Protein AF-A0A2P8KAP3-F1 (afdb_monomer)

Mean predicted aligned error: 5.7 Å

Secondary structure (DSSP, 8-state):
-EEEESSTTHHHHHHHHHHHHEEEEEEE-TTSPEEEEE-----EEEEEEPTT--TT--EEEEE-TTT--EEEETTEEP-PPPTTGGG-EE-HHHHHHHHHHGGG---HHHHHHHHHHHHIIIIIHHHBHHHHHHHHHHHHHHHSS--SS----EEHHHHHHHHHTHHHHHHHHHHTS-HHHHHHHTSBGGGS-HHHHTT-EE--GGGT-GGGHHHHHHB-EEPPPP-

Radius of gyration: 18.11 Å; Cα contacts (8 Å, |Δi|>4): 406; chains: 1; bounding box: 47×39×53 Å

Structure (mmCIF, N/CA/C/O backbone):
data_AF-A0A2P8KAP3-F1
#
_entry.id   AF-A0A2P8KAP3-F1
#
loop_
_atom_site.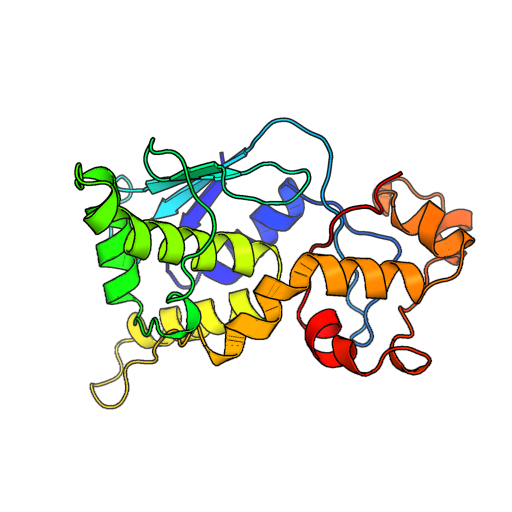group_PDB
_atom_site.id
_atom_site.type_symbol
_atom_site.label_atom_id
_atom_site.label_alt_id
_atom_site.label_comp_id
_atom_site.label_asym_id
_atom_site.label_entity_id
_atom_site.label_seq_id
_atom_site.pdbx_PDB_ins_code
_atom_site.Cartn_x
_atom_site.Cartn_y
_atom_site.Cartn_z
_atom_site.occupancy
_atom_site.B_iso_or_equiv
_atom_site.auth_seq_id
_atom_site.auth_comp_id
_atom_site.auth_asym_id
_atom_site.auth_atom_id
_atom_site.pdbx_PDB_model_num
ATOM 1 N N . MET A 1 1 ? 8.614 13.616 2.472 1.00 90.81 1 MET A N 1
ATOM 2 C CA . MET A 1 1 ? 9.140 12.789 1.369 1.00 90.81 1 MET A CA 1
ATOM 3 C C . MET A 1 1 ? 9.712 11.530 1.983 1.00 90.81 1 MET A C 1
ATOM 5 O O . MET A 1 1 ? 10.459 11.650 2.947 1.00 90.81 1 MET A O 1
ATOM 9 N N . HIS A 1 2 ? 9.318 10.363 1.484 1.00 96.62 2 HIS A N 1
ATOM 10 C CA . HIS A 1 2 ? 9.779 9.062 1.967 1.00 96.62 2 HIS A CA 1
ATOM 11 C C . HIS A 1 2 ? 10.732 8.445 0.956 1.00 96.62 2 HIS A C 1
ATOM 13 O O . HIS A 1 2 ? 10.533 8.620 -0.242 1.00 96.62 2 HIS A O 1
ATOM 19 N N . LYS A 1 3 ? 11.734 7.713 1.436 1.00 95.31 3 LYS A N 1
ATOM 20 C CA . LYS A 1 3 ? 12.626 6.923 0.587 1.00 95.31 3 LYS A CA 1
ATOM 21 C C . LYS A 1 3 ? 12.208 5.463 0.669 1.00 95.31 3 LYS A C 1
ATOM 23 O O . LYS A 1 3 ? 11.861 5.001 1.753 1.00 95.31 3 LYS A O 1
ATOM 28 N N . LEU A 1 4 ? 12.223 4.785 -0.469 1.00 96.50 4 LEU A N 1
ATOM 29 C CA . LEU A 1 4 ? 11.940 3.363 -0.575 1.00 96.50 4 LEU A CA 1
ATOM 30 C C . LEU A 1 4 ? 12.968 2.730 -1.505 1.00 96.50 4 LEU A C 1
ATOM 32 O O . LEU A 1 4 ? 13.095 3.145 -2.652 1.00 96.50 4 LEU A O 1
ATOM 36 N N . HIS A 1 5 ? 13.696 1.735 -1.035 1.00 94.31 5 HIS A N 1
ATOM 37 C CA . HIS A 1 5 ? 14.737 1.056 -1.782 1.00 94.31 5 HIS A CA 1
ATOM 38 C C . HIS A 1 5 ? 14.271 -0.343 -2.149 1.00 94.31 5 HIS A C 1
ATOM 40 O O . HIS A 1 5 ? 13.718 -1.077 -1.329 1.00 94.31 5 HIS A O 1
ATOM 46 N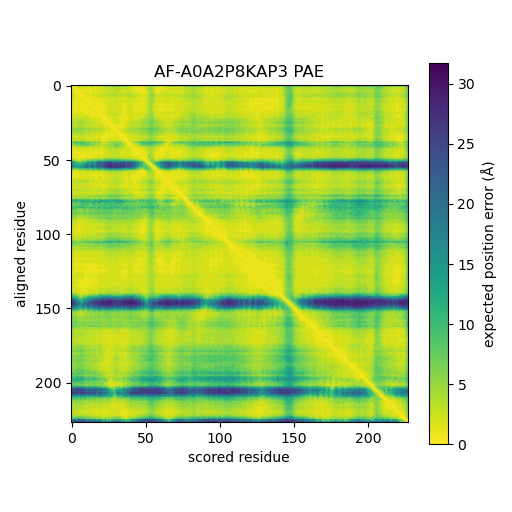 N . LEU A 1 6 ? 14.519 -0.731 -3.397 1.00 93.19 6 LEU A N 1
ATOM 47 C CA . LEU A 1 6 ? 14.265 -2.083 -3.878 1.00 93.19 6 LEU A CA 1
ATOM 48 C C . LEU A 1 6 ? 15.349 -3.054 -3.362 1.00 93.19 6 LEU A C 1
ATOM 50 O O . LEU A 1 6 ? 16.043 -3.695 -4.143 1.00 93.19 6 LEU A O 1
ATOM 54 N N . ASP A 1 7 ? 15.538 -3.140 -2.048 1.00 92.06 7 ASP A N 1
ATOM 55 C CA . ASP A 1 7 ? 16.545 -3.981 -1.394 1.00 92.06 7 ASP A CA 1
ATOM 56 C C . ASP A 1 7 ? 16.014 -4.625 -0.095 1.00 92.06 7 ASP A C 1
ATOM 58 O O . ASP A 1 7 ? 14.808 -4.699 0.140 1.00 92.06 7 ASP A O 1
ATOM 62 N N . GLU A 1 8 ? 16.911 -5.153 0.740 1.00 91.06 8 GLU A N 1
ATOM 63 C CA . GLU A 1 8 ? 16.569 -5.855 1.983 1.00 91.06 8 GLU A CA 1
ATOM 64 C C . GLU A 1 8 ? 15.813 -5.012 3.024 1.00 91.06 8 GLU A C 1
ATOM 66 O O . GLU A 1 8 ? 15.270 -5.588 3.972 1.00 91.06 8 GLU A O 1
ATOM 71 N N . ARG A 1 9 ? 15.752 -3.685 2.843 1.00 94.00 9 ARG A N 1
ATOM 72 C CA . ARG A 1 9 ? 15.023 -2.735 3.697 1.00 94.00 9 ARG A CA 1
ATOM 73 C C . ARG A 1 9 ? 13.554 -2.576 3.310 1.00 94.00 9 ARG A C 1
ATOM 75 O O . ARG A 1 9 ? 12.817 -1.899 4.023 1.00 94.00 9 ARG A O 1
ATOM 82 N N . TRP A 1 10 ? 13.106 -3.210 2.222 1.00 96.19 10 TRP A N 1
ATOM 83 C CA . TRP A 1 10 ? 11.764 -3.035 1.658 1.00 96.19 10 TRP A CA 1
ATOM 84 C C . TRP A 1 10 ? 10.639 -3.113 2.698 1.00 96.19 10 TRP A C 1
ATOM 86 O O . TRP A 1 10 ? 9.805 -2.212 2.774 1.00 96.19 10 TRP A O 1
ATOM 96 N N . LEU A 1 11 ? 10.604 -4.167 3.522 1.00 97.44 11 LEU A N 1
ATOM 97 C CA . LEU A 1 11 ? 9.539 -4.341 4.519 1.00 97.44 11 LEU A CA 1
ATOM 98 C C . LEU A 1 11 ? 9.557 -3.261 5.600 1.00 97.44 11 LEU A C 1
ATOM 100 O O . LEU A 1 11 ? 8.495 -2.770 5.984 1.00 97.44 11 LEU A O 1
ATOM 104 N N . GLU A 1 12 ? 10.745 -2.893 6.077 1.00 97.62 12 GLU A N 1
ATOM 105 C CA . GLU A 1 12 ? 10.921 -1.868 7.104 1.00 97.62 12 GLU A CA 1
ATOM 106 C C . GLU A 1 12 ? 10.494 -0.495 6.578 1.00 97.62 12 GLU A C 1
ATOM 108 O O . GLU A 1 12 ? 9.718 0.208 7.224 1.00 97.62 12 GLU A O 1
ATOM 113 N N . GLU A 1 13 ? 10.916 -0.137 5.365 1.00 97.94 13 GLU A N 1
ATOM 114 C CA . GLU A 1 13 ? 10.569 1.142 4.747 1.00 97.94 13 GLU A CA 1
ATOM 115 C C . GLU A 1 13 ? 9.080 1.212 4.378 1.00 97.94 13 GLU A C 1
ATOM 117 O O . GLU A 1 13 ? 8.441 2.237 4.616 1.00 97.94 13 GLU A O 1
ATOM 122 N N . ILE A 1 14 ? 8.472 0.121 3.893 1.00 98.44 14 ILE A N 1
ATOM 123 C CA . ILE A 1 14 ? 7.015 0.041 3.690 1.00 98.44 14 ILE A CA 1
ATOM 124 C C . ILE A 1 14 ? 6.263 0.218 5.013 1.00 98.44 14 ILE A C 1
ATOM 126 O O . ILE A 1 14 ? 5.270 0.952 5.055 1.00 98.44 14 ILE A O 1
ATOM 130 N N . ALA A 1 15 ? 6.715 -0.425 6.094 1.00 97.62 15 ALA A N 1
ATOM 131 C CA . ALA A 1 15 ? 6.118 -0.261 7.417 1.00 97.62 15 ALA A CA 1
ATOM 132 C C . ALA A 1 15 ? 6.236 1.191 7.907 1.00 97.62 15 ALA A C 1
ATOM 134 O O . ALA A 1 15 ? 5.225 1.785 8.277 1.00 97.62 15 ALA A O 1
ATOM 135 N N . ALA A 1 16 ? 7.416 1.804 7.796 1.00 98.00 16 ALA A N 1
ATOM 136 C CA . ALA A 1 16 ? 7.646 3.194 8.182 1.00 98.00 16 ALA A CA 1
ATOM 137 C C . ALA A 1 16 ? 6.796 4.183 7.365 1.00 98.00 16 ALA A C 1
ATOM 139 O O . ALA A 1 16 ? 6.222 5.127 7.917 1.00 98.00 16 ALA A O 1
ATOM 140 N N . ILE A 1 17 ? 6.657 3.961 6.051 1.00 97.88 17 ILE A N 1
ATOM 141 C CA . ILE A 1 17 ? 5.775 4.773 5.204 1.00 97.88 17 ILE A CA 1
ATOM 142 C C . ILE A 1 17 ? 4.335 4.631 5.688 1.00 97.88 17 ILE A C 1
ATOM 144 O O . ILE A 1 17 ? 3.701 5.649 5.966 1.00 97.88 17 ILE A O 1
ATOM 148 N N . ARG A 1 18 ? 3.829 3.401 5.857 1.00 96.88 18 ARG A N 1
ATOM 149 C CA . ARG A 1 18 ? 2.476 3.157 6.384 1.00 96.88 18 ARG A CA 1
ATOM 150 C C . ARG A 1 18 ? 2.264 3.868 7.713 1.00 96.88 18 ARG A C 1
ATOM 152 O O . ARG A 1 18 ? 1.256 4.556 7.857 1.00 96.88 18 ARG A O 1
ATOM 159 N N . ASP A 1 19 ? 3.202 3.755 8.644 1.00 95.44 19 ASP A N 1
ATOM 160 C CA . ASP A 1 19 ? 3.114 4.380 9.963 1.00 95.44 19 ASP A CA 1
ATOM 161 C C . ASP A 1 19 ? 3.020 5.904 9.884 1.00 95.44 19 ASP A C 1
ATOM 163 O O . ASP A 1 19 ? 2.292 6.524 10.653 1.00 95.44 19 ASP A O 1
ATOM 167 N N . SER A 1 20 ? 3.690 6.506 8.905 1.00 95.06 20 SER A N 1
ATOM 168 C CA . SER A 1 20 ? 3.687 7.955 8.713 1.00 95.06 20 SER A CA 1
ATOM 169 C C . SER A 1 20 ? 2.475 8.513 7.952 1.00 95.06 20 SER A C 1
ATOM 171 O O . SER A 1 20 ? 2.175 9.705 8.093 1.00 95.06 20 SER A O 1
ATOM 173 N N . VAL A 1 21 ? 1.791 7.698 7.134 1.00 94.94 21 VAL A N 1
ATOM 174 C CA . VAL A 1 21 ? 0.709 8.143 6.222 1.00 94.94 21 VAL A CA 1
ATOM 175 C C . VAL A 1 21 ? -0.660 7.538 6.524 1.00 94.94 21 VAL A C 1
ATOM 177 O O . VAL A 1 21 ? -1.657 7.982 5.963 1.00 94.94 21 VAL A O 1
ATOM 180 N N . THR A 1 22 ? -0.729 6.566 7.428 1.00 95.94 22 THR A N 1
ATOM 181 C CA . THR A 1 22 ? -1.967 5.928 7.898 1.00 95.94 22 THR A CA 1
ATOM 182 C C . THR A 1 22 ? -1.936 5.812 9.416 1.00 95.94 22 THR A C 1
ATOM 184 O O . THR A 1 22 ? -0.873 5.898 10.023 1.00 95.94 22 THR A O 1
ATOM 187 N N . GLU A 1 23 ? -3.079 5.572 10.042 1.00 94.56 23 GLU A N 1
ATOM 188 C CA . GLU A 1 23 ? -3.205 5.495 11.502 1.00 94.56 23 GLU A CA 1
ATOM 189 C C . GLU A 1 23 ? -3.628 4.090 11.922 1.00 94.56 23 GLU A C 1
ATOM 191 O O . GLU A 1 23 ? -4.403 3.441 11.224 1.00 94.56 23 GLU A O 1
ATOM 196 N N . GLU A 1 24 ? -3.135 3.597 13.054 1.00 94.88 24 GLU A N 1
ATOM 197 C CA . GLU A 1 24 ? -3.617 2.323 13.592 1.00 94.88 24 GLU A CA 1
ATOM 198 C C . GLU A 1 24 ? -5.065 2.469 14.080 1.00 94.88 24 GLU A C 1
ATOM 200 O O . GLU A 1 24 ? -5.414 3.478 14.694 1.00 94.88 24 GLU A O 1
ATOM 205 N N . SER A 1 25 ? -5.913 1.476 13.808 1.00 93.06 25 SER A N 1
ATOM 206 C CA . SER A 1 25 ? -7.331 1.497 14.175 1.00 93.06 25 SER A CA 1
ATOM 207 C C . SER A 1 25 ? -7.657 0.611 15.376 1.00 93.06 25 SER A C 1
ATOM 209 O O . SER A 1 25 ? -6.895 -0.267 15.796 1.00 93.06 25 SER A O 1
ATOM 211 N N . GLY A 1 26 ? -8.865 0.805 15.899 1.00 91.56 26 GLY A N 1
ATOM 212 C CA . GLY A 1 26 ? -9.468 -0.090 16.876 1.00 91.56 26 GLY A CA 1
ATOM 213 C C . GLY A 1 26 ? -9.813 -1.488 16.346 1.00 91.56 26 GLY A C 1
ATOM 214 O O . GLY A 1 26 ? -10.137 -2.353 17.151 1.00 91.56 26 GLY A O 1
ATOM 215 N N . LEU A 1 27 ? -9.742 -1.733 15.035 1.00 92.62 27 LEU A N 1
ATOM 216 C CA . LEU A 1 27 ? -10.164 -2.998 14.436 1.00 92.62 27 LEU A CA 1
ATOM 217 C C . LEU A 1 27 ? -9.026 -4.022 14.433 1.00 92.62 27 LEU A C 1
ATOM 219 O O . LEU A 1 27 ? -7.923 -3.734 13.959 1.00 92.62 27 LEU A O 1
ATOM 223 N N . ILE A 1 28 ? -9.307 -5.229 14.915 1.00 91.62 28 ILE A N 1
ATOM 224 C CA . ILE A 1 28 ? -8.325 -6.304 15.087 1.00 91.62 28 ILE A CA 1
ATOM 225 C C . ILE A 1 28 ? -8.584 -7.394 14.034 1.00 91.62 28 ILE A C 1
ATOM 227 O O . ILE A 1 28 ? -9.710 -7.846 13.851 1.00 91.62 28 ILE A O 1
ATOM 231 N N . ARG A 1 29 ? -7.549 -7.801 13.303 1.00 90.94 29 ARG A N 1
ATOM 232 C CA . ARG A 1 29 ? -7.555 -8.919 12.345 1.00 90.94 29 ARG A CA 1
ATOM 233 C C . ARG A 1 29 ? -7.559 -10.261 13.075 1.00 90.94 29 ARG A C 1
ATOM 235 O O . ARG A 1 29 ? -7.163 -10.326 14.237 1.00 90.94 29 ARG A O 1
ATOM 242 N N . ASP A 1 30 ? -7.910 -11.349 12.383 1.00 86.50 30 ASP A N 1
ATOM 243 C CA . ASP A 1 30 ? -7.907 -12.687 13.007 1.00 86.50 30 ASP A CA 1
ATOM 244 C C . ASP A 1 30 ? -6.505 -13.134 13.466 1.00 86.50 30 ASP A C 1
ATOM 246 O O . ASP A 1 30 ? -6.394 -13.976 14.351 1.00 86.50 30 ASP A O 1
ATOM 250 N N . ASP A 1 31 ? -5.432 -12.583 12.889 1.00 88.31 31 ASP A N 1
ATOM 251 C CA . ASP A 1 31 ? -4.048 -12.841 13.314 1.00 88.31 31 ASP A CA 1
ATOM 252 C C . ASP A 1 31 ? -3.593 -11.960 14.495 1.00 88.31 31 ASP A C 1
ATOM 254 O O . ASP A 1 31 ? -2.424 -11.980 14.876 1.00 88.31 31 ASP A O 1
ATOM 258 N N . GLY A 1 32 ? -4.504 -11.178 15.080 1.00 88.81 32 GLY A N 1
ATOM 259 C CA . GLY A 1 32 ? -4.243 -10.280 16.204 1.00 88.81 32 GLY A CA 1
ATOM 260 C C . GLY A 1 32 ? -3.625 -8.937 15.809 1.00 88.81 32 GLY A C 1
ATOM 261 O O . GLY A 1 32 ? -3.535 -8.037 16.648 1.00 88.81 32 GLY A O 1
ATOM 262 N N . ALA A 1 33 ? -3.232 -8.751 14.545 1.00 91.69 33 ALA A N 1
ATOM 263 C CA . ALA A 1 33 ? -2.730 -7.471 14.069 1.00 91.69 33 ALA A CA 1
ATOM 264 C C . ALA A 1 33 ? -3.871 -6.451 13.921 1.00 91.69 33 ALA A C 1
ATOM 266 O O . ALA A 1 33 ? -5.002 -6.794 13.596 1.00 91.69 33 ALA A O 1
ATOM 267 N N . ARG A 1 34 ? -3.594 -5.161 14.109 1.00 93.06 34 ARG A N 1
ATOM 268 C CA . ARG A 1 34 ? -4.596 -4.106 13.886 1.00 93.06 34 ARG A CA 1
ATOM 269 C C . ARG A 1 34 ? -4.627 -3.654 12.431 1.00 93.06 34 ARG A C 1
ATOM 271 O O . ARG A 1 34 ? -3.579 -3.532 11.797 1.00 93.06 34 ARG A O 1
ATOM 278 N N . TYR A 1 35 ? -5.814 -3.365 11.903 1.00 95.31 35 TYR A N 1
ATOM 279 C CA . TYR A 1 35 ? -5.918 -2.663 10.622 1.00 95.31 35 TYR A CA 1
ATOM 280 C C . TYR A 1 35 ? -5.429 -1.222 10.775 1.00 95.31 35 TYR A C 1
ATOM 282 O O . TYR A 1 35 ? -5.583 -0.608 11.835 1.00 95.31 35 TYR A O 1
ATOM 290 N N . ARG A 1 36 ? -4.894 -0.662 9.692 1.00 96.00 36 ARG A N 1
ATOM 291 C CA . ARG A 1 36 ? -4.593 0.763 9.564 1.00 96.00 36 ARG A CA 1
ATOM 292 C C . ARG A 1 36 ? -5.661 1.453 8.724 1.00 96.00 36 ARG A C 1
ATOM 294 O O . ARG A 1 36 ? -6.181 0.868 7.775 1.00 96.00 36 ARG A O 1
ATOM 301 N N . ILE A 1 37 ? -5.963 2.701 9.042 1.00 94.50 37 ILE A N 1
ATOM 302 C CA . ILE A 1 37 ? -6.925 3.532 8.319 1.00 94.50 37 ILE A CA 1
ATOM 303 C C . ILE A 1 37 ? -6.209 4.651 7.567 1.00 94.50 37 ILE A C 1
ATOM 305 O O . ILE A 1 37 ? -5.295 5.297 8.084 1.00 94.50 37 ILE A O 1
ATOM 309 N N . CYS A 1 38 ? -6.623 4.859 6.319 1.00 94.62 38 CYS A N 1
ATOM 310 C CA . CYS A 1 38 ? -6.183 5.989 5.506 1.00 94.62 38 CYS A CA 1
ATOM 311 C C . CYS A 1 38 ? -6.674 7.309 6.125 1.00 94.62 38 CYS A C 1
ATOM 313 O O . CYS A 1 38 ? -7.725 7.340 6.771 1.00 94.62 38 CYS A O 1
ATOM 315 N N . ARG A 1 39 ? -5.925 8.401 5.934 1.00 86.50 39 ARG A N 1
ATOM 316 C CA . ARG A 1 39 ? -6.209 9.700 6.567 1.00 86.50 39 ARG A CA 1
ATOM 317 C C . ARG A 1 39 ? -6.478 10.781 5.533 1.00 86.50 39 ARG A C 1
ATOM 319 O O . ARG A 1 39 ? -5.901 10.774 4.453 1.00 86.50 39 ARG A O 1
ATOM 326 N N . LEU A 1 40 ? -7.265 11.780 5.913 1.00 85.56 40 LEU A N 1
ATOM 327 C CA . LEU A 1 40 ? -7.296 13.036 5.170 1.00 85.56 40 LEU A CA 1
ATOM 328 C C . LEU A 1 40 ? -5.980 13.788 5.390 1.00 85.56 40 LEU A C 1
ATOM 330 O O . LEU A 1 40 ? -5.449 13.823 6.502 1.00 85.56 40 LEU A O 1
ATOM 334 N N . GLY A 1 41 ? -5.451 14.395 4.335 1.00 87.50 41 GLY A N 1
ATOM 335 C CA . GLY A 1 41 ? -4.217 15.163 4.417 1.00 87.50 41 GLY A CA 1
ATOM 336 C C . GLY A 1 41 ? -3.670 15.544 3.046 1.00 87.50 41 GLY A C 1
ATOM 337 O O . GLY A 1 41 ? -4.245 15.165 2.026 1.00 87.50 41 GLY A O 1
ATOM 338 N N . PRO A 1 42 ? -2.561 16.299 3.010 1.00 93.12 42 PRO A N 1
ATOM 339 C CA . PRO A 1 42 ? -1.888 16.605 1.760 1.00 93.12 42 PRO A CA 1
ATOM 340 C C . PRO A 1 42 ? -1.292 15.337 1.140 1.00 93.12 42 PRO A C 1
ATOM 342 O O . PRO A 1 42 ? -0.876 14.419 1.853 1.00 93.12 42 PRO A O 1
ATOM 345 N N . ALA A 1 43 ? -1.202 15.327 -0.190 1.00 95.62 43 ALA A N 1
ATOM 346 C CA . ALA A 1 43 ? -0.494 14.290 -0.928 1.00 95.62 43 ALA A CA 1
ATOM 347 C C . ALA A 1 43 ? 0.941 14.112 -0.403 1.00 95.62 43 ALA A C 1
ATOM 349 O O . ALA A 1 43 ? 1.591 15.074 0.019 1.00 95.62 43 ALA A O 1
ATOM 350 N N . PHE A 1 44 ? 1.444 12.882 -0.456 1.00 97.06 44 PHE A N 1
ATOM 351 C CA . PHE A 1 44 ? 2.802 12.549 -0.040 1.00 97.06 44 PHE A CA 1
ATOM 352 C C . PHE A 1 44 ? 3.587 11.910 -1.180 1.00 97.06 44 PHE A C 1
ATOM 354 O O . PHE A 1 44 ? 3.031 11.314 -2.101 1.00 97.06 44 PHE A O 1
ATOM 361 N N . THR A 1 45 ? 4.906 12.029 -1.091 1.00 97.75 45 THR A N 1
ATOM 362 C CA . THR A 1 45 ? 5.838 11.529 -2.099 1.00 97.75 45 THR A CA 1
ATOM 363 C C . THR A 1 45 ? 6.653 10.372 -1.541 1.00 97.75 45 THR A C 1
ATOM 365 O O . THR A 1 45 ? 7.237 10.504 -0.459 1.00 97.75 45 THR A O 1
ATOM 368 N N . VAL A 1 46 ? 6.734 9.286 -2.308 1.00 98.12 46 VAL A N 1
ATOM 369 C CA . VAL A 1 46 ? 7.692 8.190 -2.142 1.00 98.12 46 VAL A CA 1
ATOM 370 C C . VAL A 1 46 ? 8.689 8.256 -3.293 1.00 98.12 46 VAL A C 1
ATOM 372 O O . VAL A 1 46 ? 8.301 8.213 -4.455 1.00 98.12 46 VAL A O 1
ATOM 375 N N . GLU A 1 47 ? 9.967 8.356 -2.973 1.00 96.56 47 GLU A N 1
ATOM 376 C CA . GLU A 1 47 ? 11.058 8.245 -3.930 1.00 96.56 47 GLU A CA 1
ATOM 377 C C . GLU A 1 47 ? 11.560 6.798 -3.930 1.00 96.56 47 GLU A C 1
ATOM 379 O O . GLU A 1 47 ? 12.079 6.316 -2.919 1.00 96.56 47 GLU A O 1
ATOM 384 N N . LEU A 1 48 ? 11.333 6.092 -5.040 1.00 96.50 48 LEU A N 1
ATOM 385 C CA . LEU A 1 48 ? 11.672 4.682 -5.205 1.00 96.50 48 LEU A CA 1
ATOM 386 C C . LEU A 1 48 ? 13.043 4.535 -5.875 1.00 96.50 48 LEU A C 1
ATOM 388 O O . LEU A 1 48 ? 13.219 4.929 -7.028 1.00 96.50 48 LEU A O 1
ATOM 392 N N . PHE A 1 49 ? 13.986 3.919 -5.171 1.00 94.88 49 PHE A N 1
ATOM 393 C CA . PHE A 1 49 ? 15.349 3.665 -5.625 1.00 94.88 49 PHE A CA 1
ATOM 394 C C . PHE A 1 49 ? 15.514 2.217 -6.114 1.00 94.88 49 PHE A C 1
ATOM 396 O O . PHE A 1 49 ? 14.986 1.294 -5.485 1.00 94.88 49 PHE A O 1
ATOM 403 N N . PRO A 1 50 ? 16.256 1.992 -7.212 1.00 92.31 50 PRO A N 1
ATOM 404 C CA . PRO A 1 50 ? 16.526 0.651 -7.726 1.00 92.31 50 PRO A CA 1
ATOM 405 C C . PRO A 1 50 ? 17.519 -0.114 -6.829 1.00 92.31 50 PRO A C 1
ATOM 407 O O . PRO A 1 50 ? 18.295 0.490 -6.088 1.00 92.31 50 PRO A O 1
ATOM 410 N N . SER A 1 51 ? 17.558 -1.443 -6.950 1.00 85.94 51 SER A N 1
ATOM 411 C CA . SER A 1 51 ? 18.322 -2.358 -6.083 1.00 85.94 51 SER A CA 1
ATOM 412 C C . SER A 1 51 ? 19.832 -2.102 -6.052 1.00 85.94 51 SER A C 1
ATOM 414 O O . SER A 1 51 ? 20.503 -2.440 -5.081 1.00 85.94 51 SER A O 1
ATOM 416 N N . PHE A 1 52 ? 20.390 -1.534 -7.126 1.00 71.19 52 PHE A N 1
ATOM 417 C CA . PHE A 1 52 ? 21.839 -1.413 -7.329 1.00 71.19 52 PHE A CA 1
ATOM 418 C C . PHE A 1 52 ? 22.302 0.005 -7.716 1.00 71.19 52 PHE A C 1
ATOM 420 O O . PHE A 1 52 ? 23.278 0.145 -8.459 1.00 71.19 52 PHE A O 1
ATOM 427 N N . SER A 1 53 ? 21.613 1.083 -7.313 1.00 62.75 53 SER A N 1
ATOM 428 C CA . SER A 1 53 ? 22.088 2.441 -7.648 1.00 62.75 53 SER A CA 1
ATOM 429 C C . SER A 1 53 ? 23.070 3.032 -6.639 1.00 62.75 53 SER A C 1
ATOM 431 O O . SER A 1 53 ? 22.998 2.816 -5.432 1.00 62.75 53 SER A O 1
ATOM 433 N N . ARG A 1 54 ? 23.953 3.889 -7.167 1.00 57.62 54 ARG A N 1
ATOM 434 C CA . ARG A 1 54 ? 24.490 5.027 -6.411 1.00 57.62 54 ARG A CA 1
ATOM 435 C C . ARG A 1 54 ? 23.311 5.945 -6.057 1.00 57.62 54 ARG A C 1
ATOM 437 O O . ARG A 1 54 ? 22.353 6.007 -6.819 1.00 57.62 54 ARG A O 1
ATOM 444 N N . ALA A 1 55 ? 23.356 6.582 -4.898 1.00 56.78 55 ALA A N 1
ATOM 445 C CA . ALA A 1 55 ? 22.212 7.076 -4.122 1.00 56.78 55 ALA A CA 1
ATOM 446 C C . ALA A 1 55 ? 21.266 8.136 -4.759 1.00 56.78 55 ALA A C 1
ATOM 448 O O . ALA A 1 55 ? 20.414 8.651 -4.042 1.00 56.78 55 ALA A O 1
ATOM 449 N N . ASP A 1 56 ? 21.341 8.425 -6.067 1.00 64.50 56 ASP A N 1
ATOM 450 C CA . ASP A 1 56 ? 20.775 9.647 -6.666 1.00 64.50 56 ASP A CA 1
ATOM 451 C C . ASP A 1 56 ? 19.876 9.435 -7.913 1.00 64.50 56 ASP A C 1
ATOM 453 O O . ASP A 1 56 ? 19.538 10.399 -8.592 1.00 64.50 56 ASP A O 1
ATOM 457 N N . GLU A 1 57 ? 19.467 8.203 -8.251 1.00 79.44 57 GLU A N 1
ATOM 458 C CA . GLU A 1 57 ? 18.563 7.929 -9.397 1.00 79.44 57 GLU A CA 1
ATOM 459 C C . GLU A 1 57 ? 17.236 7.279 -8.960 1.00 79.44 57 GLU A C 1
ATOM 461 O O . GLU A 1 57 ? 16.886 6.182 -9.404 1.00 79.44 57 GLU A O 1
ATOM 466 N N . GLY A 1 58 ? 16.508 7.935 -8.056 1.00 90.00 58 GLY A N 1
ATOM 467 C CA . GLY A 1 58 ? 15.158 7.528 -7.664 1.00 90.00 58 GLY A CA 1
ATOM 468 C C . GLY A 1 58 ? 14.084 7.980 -8.661 1.00 90.00 58 GLY A C 1
ATOM 469 O O . GLY A 1 58 ? 14.264 8.945 -9.406 1.00 90.00 58 GLY A O 1
ATOM 470 N N . ILE A 1 59 ? 12.937 7.297 -8.664 1.00 94.50 59 ILE A N 1
ATOM 471 C CA . ILE A 1 59 ? 11.721 7.762 -9.341 1.00 94.50 59 ILE A CA 1
ATOM 472 C C . ILE A 1 59 ? 10.687 8.233 -8.320 1.00 94.50 59 ILE A C 1
ATOM 474 O O . ILE A 1 59 ? 10.407 7.553 -7.335 1.00 94.50 59 ILE A O 1
ATOM 478 N N . GLU A 1 60 ? 10.091 9.398 -8.571 1.00 96.19 60 GLU A N 1
ATOM 479 C CA . GLU A 1 60 ? 9.037 9.952 -7.722 1.00 96.19 60 GLU A CA 1
ATOM 480 C C . GLU A 1 60 ? 7.701 9.226 -7.942 1.00 96.19 60 GLU A C 1
ATOM 482 O O . GLU A 1 60 ? 7.244 9.116 -9.078 1.00 96.19 60 GLU A O 1
ATOM 487 N N . LEU A 1 61 ? 7.031 8.806 -6.869 1.00 98.06 61 LEU A N 1
ATOM 488 C CA . LEU A 1 61 ? 5.629 8.397 -6.860 1.00 98.06 61 LEU A CA 1
ATOM 489 C C . LEU A 1 61 ? 4.844 9.277 -5.879 1.00 98.06 61 LEU A C 1
ATOM 491 O O . LEU A 1 61 ? 5.204 9.390 -4.708 1.00 98.06 61 LEU A O 1
ATOM 495 N N . VAL A 1 62 ? 3.751 9.881 -6.345 1.00 97.50 62 VAL A N 1
ATOM 496 C CA . VAL A 1 62 ? 2.927 10.805 -5.548 1.00 97.50 62 VAL A CA 1
ATOM 497 C C . VAL A 1 62 ? 1.581 10.175 -5.243 1.00 97.50 62 VAL A C 1
ATOM 499 O O . VAL A 1 62 ? 0.867 9.771 -6.163 1.00 97.50 62 VAL A O 1
ATOM 502 N N . PHE A 1 63 ? 1.234 10.131 -3.962 1.00 97.19 63 PHE A N 1
ATOM 503 C CA . PHE A 1 63 ? 0.076 9.430 -3.427 1.00 97.19 63 PHE A CA 1
ATOM 504 C C . PHE A 1 63 ? -0.864 10.362 -2.677 1.00 97.19 63 PHE A C 1
ATOM 506 O O . PHE A 1 63 ? -0.422 11.307 -2.022 1.00 97.19 63 PHE A O 1
ATOM 513 N N . ASP A 1 64 ? -2.152 10.043 -2.708 1.00 95.06 64 ASP A N 1
ATOM 514 C CA . ASP A 1 64 ? -3.131 10.644 -1.811 1.00 95.06 64 ASP A CA 1
ATOM 515 C C . ASP A 1 64 ? -3.245 9.817 -0.516 1.00 95.06 64 ASP A C 1
ATOM 517 O O . ASP A 1 64 ? -3.475 8.608 -0.578 1.00 95.06 64 ASP A O 1
ATOM 521 N N . PRO A 1 65 ? -3.065 10.409 0.678 1.00 93.81 65 PRO A N 1
ATOM 522 C CA . PRO A 1 65 ? -3.189 9.675 1.935 1.00 93.81 65 PRO A CA 1
ATOM 523 C C . PRO A 1 65 ? -4.610 9.171 2.228 1.00 93.81 65 PRO A C 1
ATOM 525 O O . PRO A 1 65 ? -4.749 8.290 3.080 1.00 93.81 65 PRO A O 1
ATOM 528 N N . GLN A 1 66 ? -5.647 9.684 1.552 1.00 92.69 66 GLN A N 1
ATOM 529 C CA . GLN A 1 66 ? -7.040 9.292 1.795 1.00 92.69 66 GLN A CA 1
ATOM 530 C C . GLN A 1 66 ? -7.367 7.896 1.254 1.00 92.69 66 GLN A C 1
ATOM 532 O O . GLN A 1 66 ? -8.265 7.218 1.759 1.00 92.69 66 GLN A O 1
ATOM 537 N N . ASP A 1 67 ? -6.642 7.455 0.226 1.00 92.44 67 ASP A N 1
ATOM 538 C CA . ASP A 1 67 ? -6.880 6.178 -0.440 1.00 92.44 67 ASP A CA 1
ATOM 539 C C . ASP A 1 67 ? -5.624 5.493 -0.995 1.00 92.44 67 ASP A C 1
ATOM 541 O O . ASP A 1 67 ? -5.715 4.447 -1.649 1.00 92.44 67 ASP A O 1
ATOM 545 N N . LEU A 1 68 ? -4.443 6.043 -0.732 1.00 95.19 68 LEU A N 1
ATOM 546 C CA . LEU A 1 68 ? -3.161 5.531 -1.203 1.00 95.19 68 LEU A CA 1
ATOM 547 C C . LEU A 1 68 ? -3.119 5.338 -2.729 1.00 95.19 68 LEU A C 1
ATOM 549 O O . LEU A 1 68 ? -2.329 4.525 -3.214 1.00 95.19 68 LEU A O 1
ATOM 553 N N . TYR A 1 69 ? -3.976 6.011 -3.512 1.00 93.75 69 TYR A N 1
ATOM 554 C CA . TYR A 1 69 ? -3.841 5.981 -4.965 1.00 93.75 69 TYR A CA 1
ATOM 555 C C . TYR A 1 69 ? -2.639 6.815 -5.381 1.00 93.75 69 TYR A C 1
ATOM 557 O O . TYR A 1 69 ? -2.433 7.935 -4.920 1.00 93.75 69 TYR A O 1
ATOM 565 N N . CYS A 1 70 ? -1.840 6.250 -6.282 1.00 95.44 70 CYS A N 1
ATOM 566 C CA . CYS A 1 70 ? -0.755 6.970 -6.917 1.00 95.44 70 CYS A CA 1
ATOM 567 C C . CYS A 1 70 ? -1.306 7.785 -8.088 1.00 95.44 70 CYS A C 1
ATOM 569 O O . CYS A 1 70 ? -1.869 7.216 -9.026 1.00 95.44 70 CYS A O 1
ATOM 571 N N . HIS A 1 71 ? -1.114 9.101 -8.055 1.00 93.44 71 HIS A N 1
ATOM 572 C CA . HIS A 1 71 ? -1.585 10.028 -9.087 1.00 93.44 71 HIS A CA 1
ATOM 573 C C . HIS A 1 71 ? -0.481 10.479 -10.038 1.00 93.44 71 HIS A C 1
ATOM 575 O O . HIS A 1 71 ? -0.785 10.902 -11.155 1.00 93.44 71 HIS A O 1
ATOM 581 N N . ARG A 1 72 ? 0.792 10.387 -9.632 1.00 94.62 72 ARG A N 1
ATOM 582 C CA . ARG A 1 72 ? 1.934 10.699 -10.501 1.00 94.62 72 ARG A CA 1
ATOM 583 C C . ARG A 1 72 ? 3.090 9.740 -10.290 1.00 94.62 72 ARG A C 1
ATOM 585 O O . ARG A 1 72 ? 3.361 9.361 -9.157 1.00 94.62 72 ARG A O 1
ATOM 592 N N . VAL A 1 73 ? 3.786 9.420 -11.376 1.00 95.81 73 VAL A N 1
ATOM 593 C CA . VAL A 1 73 ? 5.012 8.615 -11.387 1.00 95.81 73 VAL A CA 1
ATOM 594 C C . VAL A 1 73 ? 6.027 9.281 -12.313 1.00 95.81 73 VAL A C 1
ATOM 596 O O . VAL A 1 73 ? 5.726 9.501 -13.486 1.00 95.81 73 VAL A O 1
ATOM 599 N N . GLY A 1 74 ? 7.206 9.631 -11.800 1.00 91.75 74 GLY A N 1
ATOM 600 C CA . GLY A 1 74 ? 8.274 10.280 -12.567 1.00 91.75 74 GLY A CA 1
ATOM 601 C C . GLY A 1 74 ? 7.828 11.575 -13.253 1.00 91.75 74 GLY A C 1
ATOM 602 O O . GLY A 1 74 ? 8.186 11.810 -14.399 1.00 91.75 74 GLY A O 1
ATOM 603 N N . GLY A 1 75 ? 6.972 12.373 -12.605 1.00 88.94 75 GLY A N 1
ATOM 604 C CA . GLY A 1 75 ? 6.408 13.601 -13.182 1.00 88.94 75 GLY A CA 1
ATOM 605 C C . GLY A 1 75 ? 5.227 13.399 -14.145 1.00 88.94 75 GLY A C 1
ATOM 606 O O . GLY A 1 75 ? 4.582 14.374 -14.528 1.00 88.94 75 GLY A O 1
ATOM 607 N N . HIS A 1 76 ? 4.873 12.160 -14.492 1.00 90.06 76 HIS A N 1
ATOM 608 C CA . HIS A 1 76 ? 3.746 11.856 -15.375 1.00 90.06 76 HIS A CA 1
ATOM 609 C C . HIS A 1 76 ? 2.492 11.478 -14.591 1.00 90.06 76 HIS A C 1
ATOM 611 O O . HIS A 1 76 ? 2.577 10.793 -13.574 1.00 90.06 76 HIS A O 1
ATOM 617 N N . ALA A 1 77 ? 1.316 11.868 -15.091 1.00 89.06 77 ALA A N 1
ATOM 618 C CA . ALA A 1 77 ? 0.046 11.422 -14.528 1.00 89.06 77 ALA A CA 1
ATOM 619 C C . ALA A 1 77 ? -0.061 9.888 -14.558 1.00 89.06 77 ALA A C 1
ATOM 621 O O . ALA A 1 77 ? 0.355 9.235 -15.518 1.00 89.06 77 ALA A O 1
ATOM 622 N N . SER A 1 78 ? -0.605 9.328 -13.487 1.00 85.19 78 SER A N 1
ATOM 623 C CA . SER A 1 78 ? -0.884 7.906 -13.318 1.00 85.19 78 SER A CA 1
ATOM 624 C C . SER A 1 78 ? -2.319 7.598 -13.751 1.00 85.19 78 SER A C 1
ATOM 626 O O . SER A 1 78 ? -3.225 8.412 -13.558 1.00 85.19 78 SER A O 1
ATOM 628 N N . GLY A 1 79 ? -2.518 6.436 -14.372 1.00 79.62 79 GLY A N 1
ATOM 629 C CA . GLY A 1 79 ? -3.819 5.968 -14.845 1.00 79.62 79 GLY A CA 1
ATOM 630 C C . GLY A 1 79 ? -4.414 4.869 -13.966 1.00 79.62 79 GLY A C 1
ATOM 631 O O . GLY A 1 79 ? -3.888 4.515 -12.914 1.00 79.62 79 GLY A O 1
ATOM 632 N N . ARG A 1 80 ? -5.532 4.300 -14.423 1.00 82.56 80 ARG A N 1
ATOM 633 C CA . ARG A 1 80 ? -6.046 3.038 -13.873 1.00 82.56 80 ARG A CA 1
ATOM 634 C C . ARG A 1 80 ? -5.165 1.885 -14.343 1.00 82.56 80 ARG A C 1
ATOM 636 O O . ARG A 1 80 ? -4.609 1.961 -15.434 1.00 82.56 80 ARG A O 1
ATOM 643 N N . TYR A 1 81 ? -5.102 0.807 -13.567 1.00 82.81 81 TYR A N 1
ATOM 644 C CA . TYR A 1 81 ? -4.376 -0.387 -13.986 1.00 82.81 81 TYR A CA 1
ATOM 645 C C . TYR A 1 81 ? -4.887 -0.927 -15.337 1.00 82.81 81 TYR A C 1
ATOM 647 O O . TYR A 1 81 ? -6.106 -0.986 -15.539 1.00 82.81 81 TYR A O 1
ATOM 655 N N . PRO A 1 82 ? -3.989 -1.338 -16.255 1.00 78.00 82 PRO A N 1
ATOM 656 C CA . PRO A 1 82 ? -4.379 -2.028 -17.471 1.00 78.00 82 PRO A CA 1
ATOM 657 C C . PRO A 1 82 ? -5.066 -3.342 -17.124 1.00 78.00 82 PRO A C 1
ATOM 659 O O . PRO A 1 82 ? -4.677 -4.031 -16.181 1.00 78.00 82 PRO A O 1
ATOM 662 N N . SER A 1 83 ? -6.018 -3.750 -17.960 1.00 77.19 83 SER A N 1
ATOM 663 C CA . SER A 1 83 ? -6.601 -5.092 -17.887 1.00 77.19 83 SER A CA 1
ATOM 664 C C . SER A 1 83 ? -5.586 -6.204 -18.144 1.00 77.19 83 SER A C 1
ATOM 666 O O . SER A 1 83 ? -5.901 -7.348 -17.867 1.00 77.19 83 SER A O 1
ATOM 668 N N . THR A 1 84 ? -4.407 -5.880 -18.684 1.00 81.06 84 THR A N 1
ATOM 669 C CA . THR A 1 84 ? -3.294 -6.809 -18.916 1.00 81.06 84 THR A CA 1
ATOM 670 C C . THR A 1 84 ? -2.328 -6.892 -17.743 1.00 81.06 84 THR A C 1
ATOM 672 O O . THR A 1 84 ? -1.382 -7.678 -17.808 1.00 81.06 84 THR A O 1
ATOM 675 N N . LEU A 1 85 ? -2.521 -6.083 -16.690 1.00 83.56 85 LEU A N 1
ATOM 676 C CA . LEU A 1 85 ? -1.620 -6.104 -15.543 1.00 83.56 85 LEU A CA 1
ATOM 677 C C . LEU A 1 85 ? -1.613 -7.476 -14.879 1.00 83.56 85 LEU A C 1
ATOM 679 O O . LEU A 1 85 ? -0.567 -7.854 -14.401 1.00 83.56 85 LEU A O 1
ATOM 683 N N . ASP A 1 86 ? -2.718 -8.224 -14.906 1.00 84.69 86 ASP A N 1
ATOM 684 C CA . ASP A 1 86 ? -2.852 -9.601 -14.403 1.00 84.69 86 ASP A CA 1
ATOM 685 C C . ASP A 1 86 ? -1.910 -10.619 -15.074 1.00 84.69 86 ASP A C 1
ATOM 687 O O . ASP A 1 86 ? -1.666 -11.697 -14.534 1.00 84.69 86 ASP A O 1
ATOM 691 N N . LYS A 1 87 ? -1.373 -10.291 -16.252 1.00 86.62 87 LYS A N 1
ATOM 692 C CA . LYS A 1 87 ? -0.472 -11.151 -17.036 1.00 86.62 87 LYS A CA 1
ATOM 693 C C . LYS A 1 87 ? 0.992 -10.754 -16.897 1.00 86.62 87 LYS A C 1
ATOM 695 O O . LYS A 1 87 ? 1.852 -11.339 -17.556 1.00 86.62 87 LYS A O 1
ATOM 700 N N . VAL A 1 88 ? 1.296 -9.739 -16.091 1.00 86.94 88 VAL A N 1
ATOM 701 C CA . VAL A 1 88 ? 2.659 -9.232 -15.962 1.00 86.94 88 VAL A CA 1
ATOM 702 C C . VAL A 1 88 ? 3.469 -10.149 -15.052 1.00 86.94 88 VAL A C 1
ATOM 704 O O . VAL A 1 88 ? 3.183 -10.283 -13.860 1.00 86.94 88 VAL A O 1
ATOM 707 N N . THR A 1 89 ? 4.531 -10.712 -15.624 1.00 89.19 89 THR A N 1
ATOM 708 C CA . THR A 1 89 ? 5.555 -11.474 -14.905 1.00 89.19 89 THR A CA 1
ATOM 709 C C . THR A 1 89 ? 6.891 -10.739 -14.993 1.00 89.19 89 THR A C 1
ATOM 711 O O . THR A 1 89 ? 7.412 -10.492 -16.090 1.00 89.19 89 THR A O 1
ATOM 714 N N . ARG A 1 90 ? 7.449 -10.330 -13.845 1.00 89.31 90 ARG A N 1
ATOM 715 C CA . ARG A 1 90 ? 8.688 -9.528 -13.777 1.00 89.31 90 ARG A CA 1
ATOM 716 C C . ARG A 1 90 ? 9.562 -9.961 -12.607 1.00 89.31 90 ARG A C 1
ATOM 718 O O . ARG A 1 90 ? 9.073 -10.124 -11.504 1.00 89.31 90 ARG A O 1
ATOM 725 N N . ASN A 1 91 ? 10.864 -10.122 -12.819 1.00 89.00 91 ASN A N 1
ATOM 726 C CA . ASN A 1 91 ? 11.819 -10.262 -11.712 1.00 89.00 91 ASN A CA 1
ATOM 727 C C . ASN A 1 91 ? 12.282 -8.875 -11.226 1.00 89.00 91 ASN A C 1
ATOM 729 O O . ASN A 1 91 ? 11.963 -7.861 -11.851 1.00 89.00 91 ASN A O 1
ATOM 733 N N . VAL A 1 92 ? 13.090 -8.834 -10.161 1.00 88.81 92 VAL A N 1
ATOM 734 C CA . VAL A 1 92 ? 13.611 -7.574 -9.596 1.00 88.81 92 VAL A CA 1
ATOM 735 C C . VAL A 1 92 ? 14.336 -6.697 -10.631 1.00 88.81 92 VAL A C 1
ATOM 737 O O . VAL A 1 92 ? 14.167 -5.484 -10.637 1.00 88.81 92 VAL A O 1
ATOM 740 N N . HIS A 1 93 ? 15.047 -7.298 -11.593 1.00 88.38 93 HIS A N 1
ATOM 741 C CA . HIS A 1 93 ? 15.781 -6.554 -12.624 1.00 88.38 93 HIS A CA 1
ATOM 742 C C . HIS A 1 93 ? 14.830 -5.860 -13.612 1.00 88.38 93 HIS A C 1
ATOM 744 O O . HIS A 1 93 ? 15.131 -4.783 -14.118 1.00 88.38 93 HIS A O 1
ATOM 750 N N . GLY A 1 94 ? 13.671 -6.466 -13.889 1.00 90.81 94 GLY A N 1
ATOM 751 C CA . GLY A 1 94 ? 12.618 -5.838 -14.686 1.00 90.81 94 GLY A CA 1
ATOM 752 C C . GLY A 1 94 ? 11.986 -4.637 -13.978 1.00 90.81 94 GLY A C 1
ATOM 753 O O . GLY A 1 94 ? 11.614 -3.668 -14.635 1.00 90.81 94 GLY A O 1
ATOM 754 N N . ILE A 1 95 ? 11.911 -4.677 -12.646 1.00 92.94 95 ILE A N 1
ATOM 755 C CA . ILE A 1 95 ? 11.435 -3.556 -11.826 1.00 92.94 95 ILE A CA 1
ATOM 756 C C . ILE A 1 95 ? 12.491 -2.440 -11.810 1.00 92.94 95 ILE A C 1
ATOM 758 O O . ILE A 1 95 ? 12.152 -1.292 -12.081 1.00 92.94 95 ILE A O 1
ATOM 762 N N . ASP A 1 96 ? 13.772 -2.773 -11.628 1.00 92.25 96 ASP A N 1
ATOM 763 C CA . ASP A 1 96 ? 14.892 -1.827 -11.769 1.00 92.25 96 ASP A CA 1
ATOM 764 C C . ASP A 1 96 ? 14.901 -1.128 -13.134 1.00 92.25 96 ASP A C 1
ATOM 766 O O . ASP A 1 96 ? 15.082 0.089 -13.228 1.00 92.25 96 ASP A O 1
ATOM 770 N N . ALA A 1 97 ? 14.688 -1.894 -14.208 1.00 91.81 97 ALA A N 1
ATOM 771 C CA . ALA A 1 97 ? 14.601 -1.351 -15.557 1.00 91.81 97 ALA A CA 1
ATOM 772 C C . ALA A 1 97 ? 13.418 -0.381 -15.702 1.00 91.81 97 ALA A C 1
ATOM 774 O O . ALA A 1 97 ? 13.565 0.657 -16.344 1.00 91.81 97 ALA A O 1
ATOM 775 N N . ALA A 1 98 ? 12.273 -0.672 -15.074 1.00 93.88 98 ALA A N 1
ATOM 776 C CA . ALA A 1 98 ? 11.127 0.233 -15.056 1.00 93.88 98 ALA A CA 1
ATOM 777 C C . ALA A 1 98 ? 11.424 1.525 -14.273 1.00 93.88 98 ALA A C 1
ATOM 779 O O . ALA A 1 98 ? 11.135 2.606 -14.784 1.00 93.88 98 ALA A O 1
ATOM 780 N N . ILE A 1 99 ? 12.064 1.434 -13.098 1.00 94.44 99 ILE A N 1
ATOM 781 C CA . ILE A 1 99 ? 12.468 2.599 -12.285 1.00 94.44 99 ILE A CA 1
ATOM 782 C C . ILE A 1 99 ? 13.333 3.561 -13.111 1.00 94.44 99 ILE A C 1
ATOM 784 O O . ILE A 1 99 ? 13.061 4.758 -13.164 1.00 94.44 99 ILE A O 1
ATOM 788 N N . ARG A 1 100 ? 14.342 3.033 -13.814 1.00 91.69 100 ARG A N 1
ATOM 789 C CA . ARG A 1 100 ? 15.272 3.843 -14.623 1.00 91.69 100 ARG A CA 1
ATOM 790 C C . ARG A 1 100 ? 14.692 4.282 -15.968 1.00 91.69 100 ARG A C 1
ATOM 792 O O . ARG A 1 100 ? 15.113 5.297 -16.522 1.00 91.69 100 ARG A O 1
ATOM 799 N N . GLY A 1 101 ? 13.785 3.484 -16.528 1.00 91.50 101 GLY A N 1
ATOM 800 C CA . GLY A 1 101 ? 13.252 3.656 -17.876 1.00 91.50 101 GLY A CA 1
ATOM 801 C C . GLY A 1 101 ? 12.100 4.651 -17.949 1.00 91.50 101 GLY A C 1
ATOM 802 O O . GLY A 1 101 ? 12.112 5.518 -18.819 1.00 91.50 101 GLY A O 1
ATOM 803 N N . VAL A 1 102 ? 11.138 4.569 -17.024 1.00 93.31 102 VAL A N 1
ATOM 804 C CA . VAL A 1 102 ? 9.910 5.387 -17.041 1.00 93.31 102 VAL A CA 1
ATOM 805 C C . VAL A 1 102 ? 10.179 6.894 -17.179 1.00 93.31 102 VAL A C 1
ATOM 807 O O . VAL A 1 102 ? 9.537 7.499 -18.037 1.00 93.31 102 VAL A O 1
ATOM 810 N N . PRO A 1 103 ? 11.131 7.513 -16.447 1.00 89.94 103 PRO A N 1
ATOM 811 C CA . PRO A 1 103 ? 11.399 8.953 -16.563 1.00 89.94 103 PRO A CA 1
ATOM 812 C C . PRO A 1 103 ? 11.933 9.385 -17.936 1.00 89.94 103 PRO A C 1
ATOM 814 O O . PRO A 1 103 ? 11.940 10.569 -18.257 1.00 89.94 103 PRO A O 1
ATOM 817 N N . ARG A 1 104 ? 12.429 8.435 -18.737 1.00 89.81 104 ARG A N 1
ATOM 818 C CA . ARG A 1 104 ? 13.030 8.670 -20.058 1.00 89.81 104 ARG A CA 1
ATOM 819 C C . ARG A 1 104 ? 12.059 8.355 -21.203 1.00 89.81 104 ARG A C 1
ATOM 821 O O . ARG A 1 104 ? 12.376 8.622 -22.360 1.00 89.81 104 ARG A O 1
ATOM 828 N N . MET A 1 105 ? 10.896 7.775 -20.900 1.00 91.69 105 MET A N 1
ATOM 829 C CA . MET A 1 105 ? 9.894 7.369 -21.886 1.00 91.69 105 MET A CA 1
ATOM 830 C C . MET A 1 105 ? 8.915 8.510 -22.161 1.00 91.69 105 MET A C 1
ATOM 832 O O . MET A 1 105 ? 8.085 8.845 -21.315 1.00 91.69 105 MET A O 1
ATOM 836 N N . ASN A 1 106 ? 8.956 9.067 -23.371 1.00 85.94 106 ASN A N 1
ATOM 837 C CA . ASN A 1 106 ? 8.035 10.130 -23.780 1.00 85.94 106 ASN A CA 1
ATOM 838 C C . ASN A 1 106 ? 6.686 9.580 -24.277 1.00 85.94 106 ASN A C 1
ATOM 840 O O . ASN A 1 106 ? 5.645 10.185 -24.003 1.00 85.94 106 ASN A O 1
ATOM 844 N N . ASP A 1 107 ? 6.674 8.414 -24.933 1.00 90.56 107 ASP A N 1
ATOM 845 C CA . ASP A 1 107 ? 5.440 7.783 -25.411 1.00 90.56 107 ASP A CA 1
ATOM 846 C C . ASP A 1 107 ? 4.605 7.247 -24.235 1.00 90.56 107 ASP A C 1
ATOM 848 O O . ASP A 1 107 ? 5.050 6.422 -23.434 1.00 90.56 107 ASP A O 1
ATOM 852 N N . VAL A 1 108 ? 3.360 7.725 -24.135 1.00 88.25 108 VAL A N 1
ATOM 853 C CA . VAL A 1 108 ? 2.390 7.301 -23.118 1.00 88.25 108 VAL A CA 1
ATOM 854 C C . VAL A 1 108 ? 2.127 5.796 -23.188 1.00 88.25 108 VAL A C 1
ATOM 856 O O . VAL A 1 108 ? 1.991 5.164 -22.144 1.00 88.25 108 VAL A O 1
ATOM 859 N N . ARG A 1 109 ? 2.053 5.214 -24.390 1.00 86.94 109 ARG A N 1
ATOM 860 C CA . ARG A 1 109 ? 1.728 3.797 -24.599 1.00 86.94 109 ARG A CA 1
ATOM 861 C C . ARG A 1 109 ? 2.848 2.890 -24.112 1.00 86.94 109 ARG A C 1
ATOM 863 O O . ARG A 1 109 ? 2.571 1.917 -23.419 1.00 86.94 109 ARG A O 1
ATOM 870 N N . GLU A 1 110 ? 4.092 3.233 -24.431 1.00 89.06 110 GLU A N 1
ATOM 871 C CA . GLU A 1 110 ? 5.270 2.475 -23.993 1.00 89.06 110 GLU A CA 1
ATOM 872 C C . GLU A 1 110 ? 5.487 2.593 -22.482 1.00 89.06 110 GLU A C 1
ATOM 874 O O . GLU A 1 110 ? 5.842 1.620 -21.819 1.00 89.06 110 GLU A O 1
ATOM 879 N N . ARG A 1 111 ? 5.218 3.778 -21.919 1.00 91.94 111 ARG A N 1
ATOM 880 C CA . ARG A 1 111 ? 5.398 4.056 -20.490 1.00 91.94 111 ARG A CA 1
ATOM 881 C C . ARG A 1 111 ? 4.339 3.407 -19.603 1.00 91.94 111 ARG A C 1
ATOM 883 O O . ARG A 1 111 ? 4.623 3.120 -18.442 1.00 91.94 111 ARG A O 1
ATOM 890 N N . PHE A 1 112 ? 3.127 3.197 -20.114 1.00 89.88 112 PHE A N 1
ATOM 891 C CA . PHE A 1 112 ? 1.968 2.851 -19.294 1.00 89.88 112 PHE A CA 1
ATOM 892 C C . PHE A 1 112 ? 2.146 1.560 -18.483 1.00 89.88 112 PHE A C 1
ATOM 894 O O . PHE A 1 112 ? 1.954 1.580 -17.271 1.00 89.88 112 PHE A O 1
ATOM 901 N N . GLU A 1 113 ? 2.544 0.445 -19.104 1.00 91.50 113 GLU A N 1
ATOM 902 C CA . GLU A 1 113 ? 2.728 -0.820 -18.373 1.00 91.50 113 GLU A CA 1
ATOM 903 C C . GLU A 1 113 ? 3.862 -0.737 -17.328 1.00 91.50 113 GLU A C 1
ATOM 905 O O . GLU A 1 113 ? 3.594 -1.051 -16.164 1.00 91.50 113 GLU A O 1
ATOM 910 N N . PRO A 1 114 ? 5.086 -0.265 -17.658 1.00 92.44 114 PRO A N 1
ATOM 911 C CA . PRO A 1 114 ? 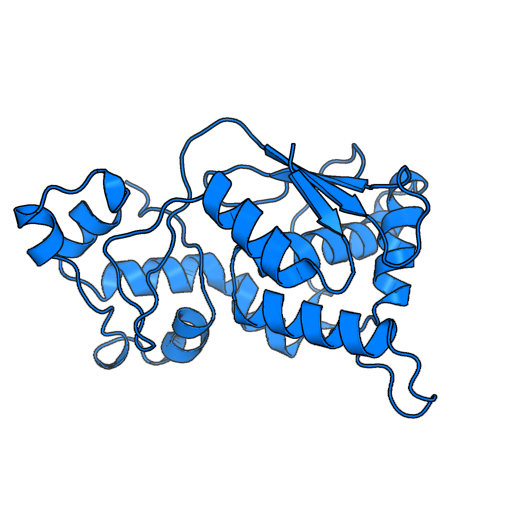6.142 -0.061 -16.664 1.00 92.44 114 PRO A CA 1
ATOM 912 C C . PRO A 1 114 ? 5.719 0.861 -15.518 1.00 92.44 114 PRO A C 1
ATOM 914 O O . PRO A 1 114 ? 5.991 0.567 -14.359 1.00 92.44 114 PRO A O 1
ATOM 917 N N . GLN A 1 115 ? 5.002 1.947 -15.814 1.00 93.81 115 GLN A N 1
ATOM 918 C CA . GLN A 1 115 ? 4.482 2.862 -14.801 1.00 93.81 115 GLN A CA 1
ATOM 919 C C . GLN A 1 115 ? 3.512 2.151 -13.850 1.00 93.81 115 GLN A C 1
ATOM 921 O O . GLN A 1 115 ? 3.616 2.287 -12.633 1.00 93.81 115 GLN A O 1
ATOM 926 N N . MET A 1 116 ? 2.583 1.368 -14.395 1.00 93.25 116 MET A N 1
ATOM 927 C CA . MET A 1 116 ? 1.570 0.648 -13.623 1.00 93.25 116 MET A CA 1
ATOM 928 C C . MET A 1 116 ? 2.158 -0.502 -12.811 1.00 93.25 116 MET A C 1
ATOM 930 O O . MET A 1 116 ? 1.687 -0.754 -11.704 1.00 93.25 116 MET A O 1
ATOM 934 N N . LEU A 1 117 ? 3.228 -1.132 -13.297 1.00 93.88 117 LEU A N 1
ATOM 935 C CA . LEU A 1 117 ? 4.028 -2.069 -12.515 1.00 93.88 117 LEU A CA 1
ATOM 936 C C . LEU A 1 117 ? 4.618 -1.391 -11.270 1.00 93.88 117 LEU A C 1
ATOM 938 O O . LEU A 1 117 ? 4.488 -1.930 -10.176 1.00 93.88 117 LEU A O 1
ATOM 942 N N . LEU A 1 118 ? 5.216 -0.200 -11.403 1.00 95.81 118 LEU A N 1
ATOM 943 C CA . LEU A 1 118 ? 5.768 0.533 -10.253 1.00 95.81 118 LEU A CA 1
ATOM 944 C C . LEU A 1 118 ? 4.677 0.925 -9.252 1.00 95.81 118 LEU A C 1
ATOM 946 O O . LEU A 1 118 ? 4.850 0.748 -8.045 1.00 95.81 118 LEU A O 1
ATOM 950 N N . VAL A 1 119 ? 3.530 1.403 -9.750 1.00 95.44 119 VAL A N 1
ATOM 951 C CA . VAL A 1 119 ? 2.370 1.710 -8.901 1.00 95.44 119 VAL A CA 1
ATOM 952 C C . VAL A 1 119 ? 1.891 0.458 -8.177 1.00 95.44 119 VAL A C 1
ATOM 954 O O . VAL A 1 119 ? 1.632 0.528 -6.983 1.00 95.44 119 VAL A O 1
ATOM 957 N N . PHE A 1 120 ? 1.796 -0.685 -8.857 1.00 94.75 120 PHE A N 1
ATOM 958 C CA . PHE A 1 120 ? 1.447 -1.959 -8.231 1.00 94.75 120 PHE A CA 1
ATOM 959 C C . PHE A 1 120 ? 2.430 -2.325 -7.114 1.00 94.75 120 PHE A C 1
ATOM 961 O O . PHE A 1 120 ? 2.005 -2.526 -5.979 1.00 94.75 120 PHE A O 1
ATOM 968 N N . CYS A 1 121 ? 3.736 -2.334 -7.394 1.00 95.88 121 CYS A N 1
ATOM 969 C CA . CYS A 1 121 ? 4.750 -2.710 -6.411 1.00 95.88 121 CYS A CA 1
ATOM 970 C C . CYS A 1 121 ? 4.656 -1.862 -5.136 1.00 95.88 121 CYS A C 1
ATOM 972 O O . CYS A 1 121 ? 4.705 -2.412 -4.039 1.00 95.88 121 CYS A O 1
ATOM 974 N N . VAL A 1 122 ? 4.491 -0.542 -5.266 1.00 97.62 122 VAL A N 1
ATOM 975 C CA . VAL A 1 122 ? 4.490 0.374 -4.115 1.00 97.62 122 VAL A CA 1
ATOM 976 C C . VAL A 1 122 ? 3.107 0.489 -3.475 1.00 97.62 122 VAL A C 1
ATOM 978 O O . VAL A 1 122 ? 2.965 0.193 -2.292 1.00 97.62 122 VAL A O 1
ATOM 981 N N . ALA A 1 123 ? 2.076 0.885 -4.230 1.00 96.44 123 ALA A N 1
ATOM 982 C CA . ALA A 1 123 ? 0.738 1.135 -3.686 1.00 96.44 123 ALA A CA 1
ATOM 983 C C . ALA A 1 123 ? 0.160 -0.119 -3.025 1.00 96.44 123 ALA A C 1
ATOM 985 O O . ALA A 1 123 ? -0.393 -0.055 -1.926 1.00 96.44 123 ALA A O 1
ATOM 986 N N . GLU A 1 124 ? 0.330 -1.274 -3.667 1.00 95.94 124 GLU A N 1
ATOM 987 C CA . GLU A 1 124 ? -0.235 -2.514 -3.153 1.00 95.94 124 GLU A CA 1
ATOM 988 C C . GLU A 1 124 ? 0.586 -3.092 -2.004 1.00 95.94 124 GLU A C 1
ATOM 990 O O . GLU A 1 124 ? 0.008 -3.676 -1.091 1.00 95.94 124 GLU A O 1
ATOM 995 N N . SER A 1 125 ? 1.895 -2.826 -1.948 1.00 97.69 125 SER A N 1
ATOM 996 C CA . SER A 1 125 ? 2.678 -3.094 -0.737 1.00 97.69 125 SER A CA 1
ATOM 997 C C . SER A 1 125 ? 2.299 -2.167 0.410 1.00 97.69 125 SER A C 1
ATOM 999 O O . SER A 1 125 ? 2.344 -2.598 1.552 1.00 97.69 125 SER A O 1
ATOM 1001 N N . LEU A 1 126 ? 1.854 -0.930 0.170 1.00 97.69 126 LEU A N 1
ATOM 1002 C CA . LEU A 1 126 ? 1.307 -0.082 1.237 1.00 97.69 126 LEU A CA 1
ATOM 1003 C C . LEU A 1 126 ? -0.052 -0.599 1.737 1.00 97.69 126 LEU A C 1
ATOM 1005 O O . LEU A 1 126 ? -0.322 -0.541 2.937 1.00 97.69 126 LEU A O 1
ATOM 1009 N N . ARG A 1 127 ? -0.880 -1.156 0.849 1.00 96.75 127 ARG A N 1
ATOM 1010 C CA . ARG A 1 127 ? -2.226 -1.656 1.172 1.00 96.75 127 ARG A CA 1
ATOM 1011 C C . ARG A 1 127 ? -2.237 -3.051 1.785 1.00 96.75 127 ARG A C 1
ATOM 1013 O O . ARG A 1 127 ? -3.018 -3.276 2.704 1.00 96.75 127 ARG A O 1
ATOM 1020 N N . PHE A 1 128 ? -1.390 -3.968 1.318 1.00 96.25 128 PHE A N 1
ATOM 1021 C CA . PHE A 1 128 ? -1.430 -5.393 1.658 1.00 96.25 128 PHE A CA 1
ATOM 1022 C C . PHE A 1 128 ? -0.089 -5.899 2.197 1.00 96.25 128 PHE A C 1
ATOM 1024 O O . PHE A 1 128 ? 0.948 -5.764 1.549 1.00 96.25 128 PHE A O 1
ATOM 1031 N N . ASP A 1 129 ? -0.105 -6.551 3.362 1.00 95.44 129 ASP A N 1
ATOM 1032 C CA . ASP A 1 129 ? 1.075 -7.223 3.926 1.00 95.44 129 ASP A CA 1
ATOM 1033 C C . ASP A 1 129 ? 1.559 -8.346 3.018 1.00 95.44 129 ASP A C 1
ATOM 1035 O O . ASP A 1 129 ? 2.753 -8.473 2.765 1.00 95.44 129 ASP A O 1
ATOM 1039 N N . ARG A 1 130 ? 0.624 -9.118 2.453 1.00 93.69 130 ARG A N 1
ATOM 1040 C CA . ARG A 1 130 ? 0.959 -10.221 1.548 1.00 93.69 130 ARG A CA 1
ATOM 1041 C C . ARG A 1 130 ? 1.759 -9.751 0.332 1.00 93.69 130 ARG A C 1
ATOM 1043 O O . ARG A 1 130 ? 2.690 -10.436 -0.072 1.00 93.69 130 ARG A O 1
ATOM 1050 N N . ILE A 1 131 ? 1.415 -8.596 -0.240 1.00 94.81 131 ILE A N 1
ATOM 1051 C CA . ILE A 1 131 ? 2.121 -8.063 -1.414 1.00 94.81 131 ILE A CA 1
ATOM 1052 C C . ILE A 1 131 ? 3.492 -7.518 -1.008 1.00 94.81 131 ILE A C 1
ATOM 1054 O O . ILE A 1 131 ? 4.473 -7.819 -1.684 1.00 94.81 131 ILE A O 1
ATOM 1058 N N . ALA A 1 132 ? 3.591 -6.833 0.137 1.00 96.62 132 ALA A N 1
ATOM 1059 C CA . ALA A 1 132 ? 4.877 -6.391 0.674 1.00 96.62 132 ALA A CA 1
ATOM 1060 C C . ALA A 1 132 ? 5.843 -7.569 0.914 1.00 96.62 132 ALA A C 1
ATOM 1062 O O . ALA A 1 132 ? 7.012 -7.485 0.542 1.00 96.62 132 ALA A O 1
ATOM 1063 N N . VAL A 1 133 ? 5.347 -8.686 1.462 1.00 95.19 133 VAL A N 1
ATOM 1064 C CA . VAL A 1 133 ? 6.127 -9.917 1.688 1.00 95.19 133 VAL A CA 1
ATOM 1065 C C . VAL A 1 133 ? 6.550 -10.576 0.376 1.00 95.19 133 VAL A C 1
ATOM 1067 O O . VAL A 1 133 ? 7.707 -10.963 0.241 1.00 95.19 133 VAL A O 1
ATOM 1070 N N . VAL A 1 134 ? 5.651 -10.686 -0.609 1.00 93.69 134 VAL A N 1
ATOM 1071 C CA . VAL A 1 134 ? 6.001 -11.240 -1.931 1.00 93.69 134 VAL A CA 1
ATOM 1072 C C . VAL A 1 134 ? 7.091 -10.399 -2.600 1.00 93.69 134 VAL A C 1
ATOM 1074 O O . VAL A 1 134 ? 8.047 -10.951 -3.143 1.00 93.69 134 VAL A O 1
ATOM 1077 N N . MET A 1 135 ? 6.988 -9.071 -2.521 1.00 94.81 135 MET A N 1
ATOM 1078 C CA . MET A 1 135 ? 8.015 -8.163 -3.029 1.00 94.81 135 MET A CA 1
ATOM 1079 C C . MET A 1 135 ? 9.368 -8.383 -2.343 1.00 94.81 135 MET A C 1
ATOM 1081 O O . MET A 1 135 ? 10.364 -8.563 -3.038 1.00 94.81 135 MET A O 1
ATOM 1085 N N . ASP A 1 136 ? 9.409 -8.454 -1.010 1.00 94.06 136 ASP A N 1
ATOM 1086 C CA . ASP A 1 136 ? 10.641 -8.731 -0.255 1.00 94.06 136 ASP A CA 1
ATOM 1087 C C . ASP A 1 136 ? 11.282 -10.071 -0.652 1.00 94.06 136 ASP A C 1
ATOM 1089 O O . ASP A 1 136 ? 12.489 -10.135 -0.890 1.00 94.06 136 ASP A O 1
ATOM 1093 N N . GLN A 1 137 ? 10.481 -11.124 -0.840 1.00 91.38 137 GLN A N 1
ATOM 1094 C CA . GLN A 1 137 ? 10.969 -12.429 -1.301 1.00 91.38 137 GLN A CA 1
ATOM 1095 C C . GLN A 1 137 ? 11.628 -12.347 -2.686 1.00 91.38 137 GLN A C 1
ATOM 1097 O O . GLN A 1 137 ? 12.704 -12.912 -2.899 1.00 91.38 137 GLN A O 1
ATOM 1102 N N . ILE A 1 138 ? 11.011 -11.623 -3.625 1.00 90.75 138 ILE A N 1
ATOM 1103 C CA . ILE A 1 138 ? 11.545 -11.428 -4.982 1.00 90.75 138 ILE A CA 1
ATOM 1104 C C . ILE A 1 138 ? 12.834 -10.608 -4.948 1.00 90.75 138 ILE A C 1
ATOM 1106 O O . ILE A 1 138 ? 13.789 -10.938 -5.655 1.00 90.75 138 ILE A O 1
ATOM 1110 N N . ILE A 1 139 ? 12.875 -9.564 -4.120 1.00 90.50 139 ILE A N 1
ATOM 1111 C CA . ILE A 1 139 ? 14.049 -8.711 -3.945 1.00 90.50 139 ILE A CA 1
ATOM 1112 C C . ILE A 1 139 ? 15.210 -9.533 -3.386 1.00 90.50 139 ILE A C 1
ATOM 1114 O O . ILE A 1 139 ? 16.249 -9.618 -4.038 1.00 90.50 139 ILE A O 1
ATOM 1118 N N . ARG A 1 140 ? 15.028 -10.210 -2.244 1.00 87.81 140 ARG A N 1
ATOM 1119 C CA . ARG A 1 140 ? 16.077 -11.023 -1.598 1.00 87.81 140 ARG A CA 1
ATOM 1120 C C . ARG A 1 140 ? 16.627 -12.104 -2.518 1.00 87.81 140 ARG A C 1
ATOM 1122 O O . ARG A 1 140 ? 17.834 -12.334 -2.560 1.00 87.81 140 ARG A O 1
ATOM 1129 N N . ALA A 1 141 ? 15.755 -12.761 -3.274 1.00 84.06 141 ALA A N 1
ATOM 1130 C CA . ALA A 1 141 ? 16.183 -13.789 -4.209 1.00 84.06 141 ALA A CA 1
ATOM 1131 C C . ALA A 1 141 ? 16.887 -13.220 -5.449 1.00 84.06 141 ALA A C 1
ATOM 1133 O O . ALA A 1 141 ? 17.748 -13.879 -6.027 1.00 84.06 141 ALA A O 1
ATOM 1134 N N . GLY A 1 142 ? 16.531 -12.006 -5.869 1.00 79.00 142 GLY A N 1
ATOM 1135 C CA . GLY A 1 142 ? 17.143 -11.334 -7.008 1.00 79.00 142 GLY A CA 1
ATOM 1136 C C . GLY A 1 142 ? 18.464 -10.623 -6.694 1.00 79.00 142 GLY A C 1
ATOM 1137 O O . GLY A 1 142 ? 19.270 -10.452 -7.608 1.00 79.00 142 GLY A O 1
ATOM 1138 N N . THR A 1 143 ? 18.697 -10.237 -5.435 1.00 74.75 143 THR A N 1
ATOM 1139 C CA . THR A 1 143 ? 19.931 -9.577 -4.965 1.00 74.75 143 THR A CA 1
ATOM 1140 C C . THR A 1 143 ? 20.932 -10.537 -4.309 1.00 74.75 143 THR A C 1
ATOM 1142 O O . THR A 1 143 ? 22.112 -10.206 -4.181 1.00 74.75 143 THR A O 1
ATOM 1145 N N . GLY A 1 144 ? 20.501 -11.744 -3.922 1.00 67.06 144 GLY A N 1
ATOM 1146 C CA . GLY A 1 144 ? 21.362 -12.776 -3.341 1.00 67.06 144 GLY A CA 1
ATOM 1147 C C . GLY A 1 144 ? 22.411 -13.344 -4.312 1.00 67.06 144 GLY A C 1
ATOM 1148 O O . GLY A 1 144 ? 22.191 -13.461 -5.514 1.00 67.06 144 GLY A O 1
ATOM 1149 N N . ARG A 1 145 ? 23.563 -13.783 -3.777 1.00 55.50 145 ARG A N 1
ATOM 1150 C CA . ARG A 1 145 ? 24.686 -14.389 -4.538 1.00 55.50 145 ARG A CA 1
ATOM 1151 C C . ARG A 1 145 ? 24.424 -15.830 -5.037 1.00 55.50 145 ARG A C 1
ATOM 1153 O O . ARG A 1 145 ? 25.351 -16.498 -5.492 1.00 55.50 145 ARG A O 1
ATOM 1160 N N . GLY A 1 146 ? 23.193 -16.337 -4.935 1.00 52.50 146 GLY A N 1
ATOM 1161 C CA . GLY A 1 146 ? 22.837 -17.737 -5.190 1.00 52.50 146 GLY A CA 1
ATOM 1162 C C . GLY A 1 146 ? 22.389 -18.020 -6.628 1.00 52.50 146 GLY A C 1
ATOM 1163 O O . GLY A 1 146 ? 21.276 -17.691 -7.011 1.00 52.50 146 GLY A O 1
ATOM 1164 N N . GLY A 1 147 ? 23.279 -18.656 -7.393 1.00 47.09 147 GLY A N 1
ATOM 1165 C CA . GLY A 1 147 ? 23.110 -19.353 -8.679 1.00 47.09 147 GLY A CA 1
ATOM 1166 C C . GLY A 1 147 ? 21.729 -19.445 -9.358 1.00 47.09 147 GLY A C 1
ATOM 1167 O O . GLY A 1 147 ? 20.834 -20.136 -8.893 1.00 47.09 147 GLY A O 1
ATOM 1168 N N . GLN A 1 148 ? 21.654 -18.833 -10.547 1.00 50.94 148 GLN A N 1
ATOM 1169 C CA . GLN A 1 148 ? 21.096 -19.270 -11.850 1.00 50.94 148 GLN A CA 1
ATOM 1170 C C . GLN A 1 148 ? 19.872 -20.209 -12.021 1.00 50.94 148 GLN A C 1
ATOM 1172 O O . GLN A 1 148 ? 19.410 -20.292 -13.157 1.00 50.94 148 GLN A O 1
ATOM 1177 N N . HIS A 1 149 ? 19.287 -20.870 -11.018 1.00 50.72 149 HIS A N 1
ATOM 1178 C CA . HIS A 1 149 ? 18.321 -21.954 -11.287 1.00 50.72 149 HIS A CA 1
ATOM 1179 C C . HIS A 1 149 ? 16.834 -21.635 -11.081 1.00 50.72 149 HIS A C 1
ATOM 1181 O O . HIS A 1 149 ? 15.992 -22.348 -11.620 1.00 50.72 149 HIS A O 1
ATOM 1187 N N . HIS A 1 150 ? 16.479 -20.521 -10.445 1.00 55.84 150 HIS A N 1
ATOM 1188 C CA . HIS A 1 150 ? 15.135 -19.947 -10.552 1.00 55.84 150 HIS A CA 1
ATOM 1189 C C . HIS A 1 150 ? 15.203 -18.496 -10.079 1.00 55.84 150 HIS A C 1
ATOM 1191 O O . HIS A 1 150 ? 15.491 -18.259 -8.912 1.00 55.84 150 HIS A O 1
ATOM 1197 N N . ARG A 1 151 ? 15.010 -17.514 -10.967 1.00 70.06 151 ARG A N 1
ATOM 1198 C CA . ARG A 1 151 ? 14.870 -16.112 -10.542 1.00 70.06 151 ARG A CA 1
ATOM 1199 C C . ARG A 1 151 ? 13.409 -15.914 -10.161 1.00 70.06 151 ARG A C 1
ATOM 1201 O O . ARG A 1 151 ? 12.594 -15.951 -11.082 1.00 70.06 151 ARG A O 1
ATOM 1208 N N . PRO A 1 152 ? 13.054 -15.715 -8.881 1.00 79.81 152 PRO A N 1
ATOM 1209 C CA . PRO A 1 152 ? 11.663 -15.518 -8.520 1.00 79.81 152 PRO A CA 1
ATOM 1210 C C . PRO A 1 152 ? 11.108 -14.307 -9.249 1.00 79.81 152 PRO A C 1
ATOM 1212 O O . PRO A 1 152 ? 11.770 -13.272 -9.394 1.00 79.81 152 PRO A O 1
ATOM 1215 N N . THR A 1 153 ? 9.902 -14.473 -9.759 1.00 86.88 153 THR A N 1
ATOM 1216 C CA . THR A 1 153 ? 9.195 -13.443 -10.497 1.00 86.88 153 THR A CA 1
ATOM 1217 C C . THR A 1 153 ? 7.988 -12.994 -9.707 1.00 86.88 153 THR A C 1
ATOM 1219 O O . THR A 1 153 ? 7.268 -13.800 -9.126 1.00 86.88 153 THR A O 1
ATOM 1222 N N . LEU A 1 154 ? 7.744 -11.692 -9.742 1.00 87.44 154 LEU A N 1
ATOM 1223 C CA . LEU A 1 154 ? 6.451 -11.128 -9.440 1.00 87.44 154 LEU A CA 1
ATOM 1224 C C . LEU A 1 154 ? 5.466 -11.615 -10.489 1.00 87.44 154 LEU A C 1
ATOM 1226 O O . LEU A 1 154 ? 5.530 -11.187 -11.640 1.00 87.44 154 LEU A O 1
ATOM 1230 N N . GLU A 1 155 ? 4.568 -12.494 -10.073 1.00 89.69 155 GLU A N 1
ATOM 1231 C CA . GLU A 1 155 ? 3.376 -12.853 -10.823 1.00 89.69 155 GLU A CA 1
ATOM 1232 C C . GLU A 1 155 ? 2.213 -12.040 -10.270 1.00 89.69 155 GLU A C 1
ATOM 1234 O O . GLU A 1 155 ? 1.718 -12.254 -9.164 1.00 89.69 155 GLU A O 1
ATOM 1239 N N . THR A 1 156 ? 1.802 -11.053 -11.047 1.00 85.56 156 THR A N 1
ATOM 1240 C CA . THR A 1 156 ? 0.701 -10.150 -10.696 1.00 85.56 156 THR A CA 1
ATOM 1241 C C . THR A 1 156 ? -0.658 -10.850 -10.719 1.00 85.56 156 THR A C 1
ATOM 1243 O O . THR A 1 156 ? -1.512 -10.505 -9.910 1.00 85.56 156 THR A O 1
ATOM 1246 N N . GLY A 1 157 ? -0.860 -11.858 -11.575 1.00 86.25 157 GLY A N 1
ATOM 1247 C CA . GLY A 1 157 ? -2.124 -12.590 -11.731 1.00 86.25 157 GLY A CA 1
ATOM 1248 C C . GLY A 1 157 ? -2.688 -13.174 -10.432 1.00 86.25 157 GLY A C 1
ATOM 1249 O O . GLY A 1 157 ? -3.805 -12.821 -10.055 1.00 86.25 157 GLY A O 1
ATOM 1250 N N . PRO A 1 158 ? -1.927 -13.989 -9.677 1.00 85.44 158 PRO A N 1
ATOM 1251 C CA . PRO A 1 158 ? -2.367 -14.496 -8.374 1.00 85.44 158 PRO A CA 1
ATOM 1252 C C . PRO A 1 158 ? -2.679 -13.400 -7.342 1.00 85.44 158 PRO A C 1
ATOM 1254 O O . PRO A 1 158 ? -3.473 -13.612 -6.427 1.00 85.44 158 PRO A O 1
ATOM 1257 N N . LEU A 1 159 ? -2.062 -12.222 -7.477 1.00 87.69 159 LEU A N 1
ATOM 1258 C CA . LEU A 1 159 ? -2.280 -11.066 -6.604 1.00 87.69 159 LEU A CA 1
ATOM 1259 C C . LEU A 1 159 ? -3.401 -10.149 -7.116 1.00 87.69 159 LEU A C 1
ATOM 1261 O O . LEU A 1 159 ? -3.878 -9.290 -6.372 1.00 87.69 159 LEU A O 1
ATOM 1265 N N . PHE A 1 160 ? -3.850 -10.343 -8.358 1.00 85.75 160 PHE A N 1
ATOM 1266 C CA . PHE A 1 160 ? -4.777 -9.457 -9.052 1.00 85.75 160 PHE A CA 1
ATOM 1267 C C . PHE A 1 160 ? -6.127 -9.363 -8.356 1.00 85.75 160 PHE A C 1
ATOM 1269 O O . PHE A 1 160 ? -6.667 -8.275 -8.140 1.00 85.75 160 PHE A O 1
ATOM 1276 N N . GLU A 1 161 ? -6.640 -10.512 -7.924 1.00 80.75 161 GLU A N 1
ATOM 1277 C CA . GLU A 1 161 ? -7.882 -10.586 -7.164 1.00 80.75 161 GLU A CA 1
ATOM 1278 C C . GLU A 1 161 ? -7.800 -9.842 -5.828 1.00 80.75 161 GLU A C 1
ATOM 1280 O O . GLU A 1 161 ? -8.809 -9.304 -5.378 1.00 80.75 161 GLU A O 1
ATOM 1285 N N . LEU A 1 162 ? -6.626 -9.765 -5.196 1.00 83.12 162 LEU A N 1
ATOM 1286 C CA . LEU A 1 162 ? -6.478 -9.068 -3.920 1.00 83.12 162 LEU A CA 1
ATOM 1287 C C . LEU A 1 162 ? -6.603 -7.556 -4.114 1.00 83.12 162 LEU A C 1
ATOM 1289 O O . LEU A 1 162 ? -7.481 -6.931 -3.516 1.00 83.12 162 LEU A O 1
ATOM 1293 N N . PHE A 1 163 ? -5.780 -6.968 -4.986 1.00 84.19 163 PHE A N 1
ATOM 1294 C CA . PHE A 1 163 ? -5.737 -5.510 -5.095 1.00 84.19 163 PHE A CA 1
ATOM 1295 C C . PHE A 1 163 ? -6.986 -4.916 -5.741 1.00 84.19 163 PHE A C 1
ATOM 1297 O O . PHE A 1 163 ? -7.481 -3.878 -5.296 1.00 84.19 163 PHE A O 1
ATOM 1304 N N . LYS A 1 164 ? -7.557 -5.578 -6.759 1.00 87.62 164 LYS A N 1
ATOM 1305 C CA . LYS A 1 164 ? -8.746 -5.055 -7.448 1.00 87.62 164 LYS A CA 1
ATOM 1306 C C . LYS A 1 164 ? -9.952 -4.955 -6.512 1.00 87.62 164 LYS A C 1
ATOM 1308 O O . LYS A 1 164 ? -10.840 -4.134 -6.722 1.00 87.62 164 LYS A O 1
ATOM 1313 N N . ASN A 1 165 ? -9.977 -5.798 -5.479 1.00 87.94 165 ASN A N 1
ATOM 1314 C CA . ASN A 1 165 ? -11.055 -5.875 -4.508 1.00 87.94 165 ASN A CA 1
ATOM 1315 C C . ASN A 1 165 ? -10.756 -5.098 -3.222 1.00 87.94 165 ASN A C 1
ATOM 1317 O O . ASN A 1 165 ? -11.556 -5.174 -2.295 1.00 87.94 165 ASN A O 1
ATOM 1321 N N . TRP A 1 166 ? -9.666 -4.325 -3.149 1.00 91.62 166 TRP A N 1
ATOM 1322 C CA . TRP A 1 166 ? -9.275 -3.597 -1.938 1.00 91.62 166 TRP A CA 1
ATOM 1323 C C . TRP A 1 166 ? -10.428 -2.797 -1.303 1.00 91.62 166 TRP A C 1
ATOM 1325 O O . TRP A 1 166 ? -10.680 -2.908 -0.103 1.00 91.62 166 TRP A O 1
ATOM 1335 N N . GLY A 1 167 ? -11.195 -2.060 -2.116 1.00 90.62 167 GLY A N 1
ATOM 1336 C CA . GLY A 1 167 ? -12.370 -1.315 -1.646 1.00 90.62 167 GLY A CA 1
ATOM 1337 C C . GLY A 1 167 ? -13.482 -2.215 -1.095 1.00 90.62 167 GLY A C 1
ATOM 1338 O O . GLY A 1 167 ? -14.027 -1.940 -0.028 1.00 90.62 167 GLY A O 1
ATOM 1339 N N . SER A 1 168 ? -13.783 -3.320 -1.781 1.00 89.75 168 SER A N 1
ATOM 1340 C CA . SER A 1 168 ? -14.788 -4.304 -1.354 1.00 89.75 168 SER A CA 1
ATOM 1341 C C . SER A 1 168 ? -14.386 -5.016 -0.062 1.00 89.75 168 SER A C 1
ATOM 1343 O O . SER A 1 168 ? -15.229 -5.218 0.810 1.00 89.75 168 SER A O 1
ATOM 1345 N N . VAL A 1 169 ? -13.101 -5.348 0.085 1.00 90.44 169 VAL A N 1
ATOM 1346 C CA . VAL A 1 169 ? -12.539 -5.956 1.298 1.00 90.44 169 VAL A CA 1
ATOM 1347 C C . VAL A 1 169 ? -12.636 -4.981 2.467 1.00 90.44 169 VAL A C 1
ATOM 1349 O O . VAL A 1 169 ? -13.154 -5.351 3.516 1.00 90.44 169 VAL A O 1
ATOM 1352 N N . GLY A 1 170 ? -12.240 -3.717 2.281 1.00 91.69 170 GLY A N 1
ATOM 1353 C CA . GLY A 1 170 ? -12.407 -2.683 3.306 1.00 91.69 170 GLY A CA 1
ATOM 1354 C C . GLY A 1 170 ? -13.871 -2.509 3.725 1.00 91.69 170 GLY A C 1
ATOM 1355 O O . GLY A 1 170 ? -14.182 -2.488 4.913 1.00 91.69 170 GLY A O 1
ATOM 1356 N N . ALA A 1 171 ? -14.801 -2.473 2.767 1.00 90.69 171 ALA A N 1
ATOM 1357 C CA . ALA A 1 171 ? -16.233 -2.397 3.060 1.00 90.69 171 ALA A CA 1
ATOM 1358 C C . ALA A 1 171 ? -16.765 -3.644 3.790 1.00 90.69 171 ALA A C 1
ATOM 1360 O O . ALA A 1 171 ? -17.661 -3.536 4.628 1.00 90.69 171 ALA A O 1
ATOM 1361 N N . ALA A 1 172 ? -16.243 -4.836 3.491 1.00 89.88 172 ALA A N 1
ATOM 1362 C CA . ALA A 1 172 ? -16.577 -6.055 4.224 1.00 89.88 172 ALA A CA 1
ATOM 1363 C C . ALA A 1 172 ? -16.069 -5.999 5.673 1.00 89.88 172 ALA A C 1
ATOM 1365 O O . ALA A 1 172 ? -16.841 -6.293 6.583 1.00 89.88 172 ALA A O 1
ATOM 1366 N N . VAL A 1 173 ? -14.835 -5.529 5.894 1.00 90.81 173 VAL A N 1
ATOM 1367 C CA . VAL A 1 173 ? -14.261 -5.314 7.234 1.00 90.81 173 VAL A CA 1
ATOM 1368 C C . VAL A 1 173 ? -15.152 -4.390 8.072 1.00 90.81 173 VAL A C 1
ATOM 1370 O O . VAL A 1 173 ? -15.542 -4.749 9.178 1.00 90.81 173 VAL A O 1
ATOM 1373 N N . TRP A 1 174 ? -15.571 -3.245 7.525 1.00 90.56 174 TRP A N 1
ATOM 1374 C CA . TRP A 1 174 ? -16.453 -2.313 8.241 1.00 90.56 174 TRP A CA 1
ATOM 1375 C C . TRP A 1 174 ? -17.854 -2.869 8.525 1.00 90.56 174 TRP A C 1
ATOM 1377 O O . TRP A 1 174 ? -18.474 -2.502 9.527 1.00 90.56 174 TRP A O 1
ATOM 1387 N N . ARG A 1 175 ? -18.385 -3.733 7.651 1.00 89.31 175 ARG A N 1
ATOM 1388 C CA . ARG A 1 175 ? -19.693 -4.382 7.847 1.00 89.31 175 ARG A CA 1
ATOM 1389 C C . ARG A 1 175 ? -19.648 -5.511 8.876 1.00 89.31 175 ARG A C 1
ATOM 1391 O O . ARG A 1 175 ? -20.677 -5.785 9.479 1.00 89.31 175 ARG A O 1
ATOM 1398 N N . ALA A 1 176 ? -18.487 -6.130 9.074 1.00 88.62 176 ALA A N 1
ATOM 1399 C CA . ALA A 1 176 ? -18.305 -7.268 9.973 1.00 88.62 176 ALA A CA 1
ATOM 1400 C C . ALA A 1 176 ? -18.177 -6.892 11.460 1.00 88.62 176 ALA A C 1
ATOM 1402 O O . ALA A 1 176 ? -18.120 -7.784 12.300 1.00 88.62 176 ALA A O 1
ATOM 1403 N N . VAL A 1 177 ? -18.135 -5.597 11.784 1.00 88.19 177 VAL A N 1
ATOM 1404 C CA . VAL A 1 177 ? -18.045 -5.085 13.160 1.00 88.19 177 VAL A CA 1
ATOM 1405 C C . VAL A 1 177 ? -19.327 -4.372 13.585 1.00 88.19 177 VAL A C 1
ATOM 1407 O O . VAL A 1 177 ? -20.113 -3.913 12.741 1.00 88.19 177 VAL A O 1
ATOM 1410 N N . SER A 1 178 ? -19.534 -4.259 14.897 1.00 88.50 178 SER A N 1
ATOM 1411 C CA . SER A 1 178 ? -20.673 -3.550 15.478 1.00 88.50 178 SER A CA 1
ATOM 1412 C C . SER A 1 178 ? -20.681 -2.064 15.096 1.00 88.50 178 SER A C 1
ATOM 1414 O O . SER A 1 178 ? -19.676 -1.487 14.674 1.00 88.50 178 SER A O 1
ATOM 1416 N N . ALA A 1 179 ? -21.830 -1.398 15.244 1.00 86.94 179 ALA A N 1
ATOM 1417 C CA . ALA A 1 179 ? -21.934 0.035 14.955 1.00 86.94 179 ALA A CA 1
ATOM 1418 C C . ALA A 1 179 ? -20.999 0.882 15.843 1.00 86.94 179 ALA A C 1
ATOM 1420 O O . ALA A 1 179 ? -20.415 1.852 15.359 1.00 86.94 179 ALA A O 1
ATOM 1421 N N . GLY A 1 180 ? -20.816 0.487 17.110 1.00 86.00 180 GLY A N 1
ATOM 1422 C CA . GLY A 1 180 ? -19.892 1.145 18.038 1.00 86.00 180 GLY A CA 1
ATOM 1423 C C . GLY A 1 180 ? -18.433 0.982 17.609 1.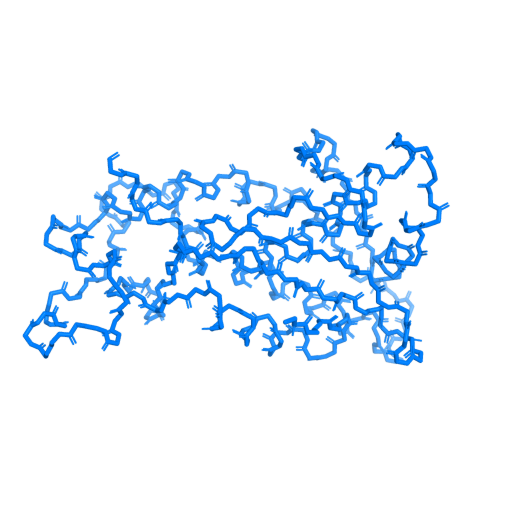00 86.00 180 GLY A C 1
ATOM 1424 O O . GLY A 1 180 ? -17.720 1.975 17.462 1.00 86.00 180 GLY A O 1
ATOM 1425 N N . ALA A 1 181 ? -18.017 -0.251 17.304 1.00 87.06 181 ALA A N 1
ATOM 1426 C CA . ALA A 1 181 ? -16.672 -0.530 16.806 1.00 87.06 181 ALA A CA 1
ATOM 1427 C C . ALA A 1 181 ? -16.399 0.128 15.446 1.00 87.06 181 ALA A C 1
ATOM 1429 O O . ALA A 1 181 ? -15.286 0.582 15.196 1.00 87.06 181 ALA A O 1
ATOM 1430 N N . ARG A 1 182 ? -17.408 0.257 14.577 1.00 89.06 182 ARG A N 1
ATOM 1431 C CA . ARG A 1 182 ? -17.290 0.999 13.314 1.00 89.06 182 ARG A CA 1
ATOM 1432 C C . ARG A 1 182 ? -17.014 2.484 13.550 1.00 89.06 182 ARG A C 1
ATOM 1434 O O . ARG A 1 182 ? -16.114 3.034 12.921 1.00 89.06 182 ARG A O 1
ATOM 1441 N N . ALA A 1 183 ? -17.767 3.122 14.446 1.00 87.38 183 ALA A N 1
ATOM 1442 C CA . ALA A 1 183 ? -17.607 4.544 14.748 1.00 87.38 183 ALA A CA 1
ATOM 1443 C C . ALA A 1 183 ? -16.236 4.848 15.374 1.00 87.38 183 ALA A C 1
ATOM 1445 O O . ALA A 1 183 ? -15.558 5.783 14.954 1.00 87.38 183 ALA A O 1
ATOM 1446 N N . LEU A 1 184 ? -15.801 4.031 16.337 1.00 88.44 184 LEU A N 1
ATOM 1447 C CA . LEU A 1 184 ? -14.512 4.207 17.014 1.00 88.44 184 LEU A CA 1
ATOM 1448 C C . LEU A 1 184 ? -13.329 3.726 16.167 1.00 88.44 184 LEU A C 1
ATOM 1450 O O . LEU A 1 184 ? -12.263 4.330 16.199 1.00 88.44 184 LEU A O 1
ATOM 1454 N N . GLY A 1 185 ? -13.510 2.674 15.369 1.00 86.25 185 GLY A N 1
ATOM 1455 C CA . GLY A 1 185 ? -12.488 2.141 14.471 1.00 86.25 185 GLY A CA 1
ATOM 1456 C C . GLY A 1 185 ? -12.106 3.106 13.351 1.00 86.25 185 GLY A C 1
ATOM 1457 O O . GLY A 1 185 ? -10.986 3.035 12.854 1.00 86.25 185 GLY A O 1
ATOM 1458 N N . ALA A 1 186 ? -12.998 4.030 12.974 1.00 87.12 186 ALA A N 1
ATOM 1459 C CA . ALA A 1 186 ? -12.706 5.105 12.024 1.00 87.12 186 ALA A CA 1
ATOM 1460 C C . ALA A 1 186 ? -11.814 6.215 12.615 1.00 87.12 186 ALA A C 1
ATOM 1462 O O . ALA A 1 186 ? -11.376 7.108 11.887 1.00 87.12 186 ALA A O 1
ATOM 1463 N N . LEU A 1 187 ? -11.535 6.168 13.921 1.00 88.94 187 LEU A N 1
ATOM 1464 C CA . LEU A 1 187 ? -10.627 7.078 14.603 1.00 88.94 187 LEU A CA 1
ATOM 1465 C C . LEU A 1 187 ? -9.266 6.401 14.842 1.00 88.94 187 LEU A C 1
ATOM 1467 O O . LEU A 1 187 ? -9.204 5.193 15.085 1.00 88.94 187 LEU A O 1
ATOM 1471 N N . PRO A 1 188 ? -8.164 7.173 14.834 1.00 89.38 188 PRO A N 1
ATOM 1472 C CA . PRO A 1 188 ? -6.860 6.673 15.252 1.00 89.38 188 PRO A CA 1
ATOM 1473 C C . PRO A 1 188 ? -6.905 6.121 16.679 1.00 89.38 188 PRO A C 1
ATOM 1475 O O . PRO A 1 188 ? -7.374 6.806 17.590 1.00 89.38 188 PRO A O 1
ATOM 1478 N N . LEU A 1 189 ? -6.336 4.936 16.902 1.00 90.00 189 LEU A N 1
ATOM 1479 C CA . LEU A 1 189 ? -6.277 4.279 18.212 1.00 90.00 189 LEU A CA 1
ATOM 1480 C C . LEU A 1 189 ? -5.633 5.179 19.279 1.00 90.00 189 LEU A C 1
ATOM 1482 O O . LEU A 1 189 ? -6.078 5.217 20.427 1.00 90.00 189 LEU A O 1
ATOM 1486 N N . ALA A 1 190 ? -4.619 5.957 18.886 1.00 89.62 190 ALA A N 1
ATOM 1487 C CA . ALA A 1 190 ? -3.939 6.915 19.754 1.00 89.62 190 ALA A CA 1
ATOM 1488 C C . ALA A 1 190 ? -4.865 8.026 20.287 1.00 89.62 190 ALA A C 1
ATOM 1490 O O . ALA A 1 190 ? -4.569 8.614 21.324 1.00 89.62 190 ALA A O 1
ATOM 1491 N N . ARG A 1 191 ? -5.988 8.299 19.609 1.00 90.62 191 ARG A N 1
ATOM 1492 C CA . ARG A 1 191 ? -6.993 9.295 20.014 1.00 90.62 191 ARG A CA 1
ATOM 1493 C C . ARG A 1 191 ? -8.133 8.706 20.845 1.00 90.62 191 ARG A C 1
ATOM 1495 O O . ARG A 1 191 ? -8.946 9.473 21.350 1.00 90.62 191 ARG A O 1
ATOM 1502 N N . LEU A 1 192 ? -8.203 7.382 20.984 1.00 89.44 192 LEU A N 1
ATOM 1503 C CA . LEU A 1 192 ? -9.224 6.730 21.800 1.00 89.44 192 LEU A CA 1
ATOM 1504 C C . LEU A 1 192 ? -8.855 6.802 23.285 1.00 89.44 192 LEU A C 1
ATOM 1506 O O . LEU A 1 192 ? -7.715 6.495 23.661 1.00 89.44 192 LEU A O 1
ATOM 1510 N N . THR A 1 193 ? -9.835 7.155 24.121 1.00 91.25 193 THR A N 1
ATOM 1511 C CA . THR A 1 193 ? -9.740 7.040 25.584 1.00 91.25 193 THR A CA 1
ATOM 1512 C C . THR A 1 193 ? -9.635 5.573 26.005 1.00 91.25 193 THR A C 1
ATOM 1514 O O . THR A 1 193 ? -9.881 4.664 25.212 1.00 91.25 193 THR A O 1
ATOM 1517 N N . GLN A 1 194 ? -9.275 5.316 27.264 1.00 89.06 194 GLN A N 1
ATOM 1518 C CA . GLN A 1 194 ? -9.202 3.945 27.774 1.00 89.06 194 GLN A CA 1
ATOM 1519 C C . GLN A 1 194 ? -10.553 3.218 27.682 1.00 89.06 194 GLN A C 1
ATOM 1521 O O . GLN A 1 194 ? -10.590 2.107 27.168 1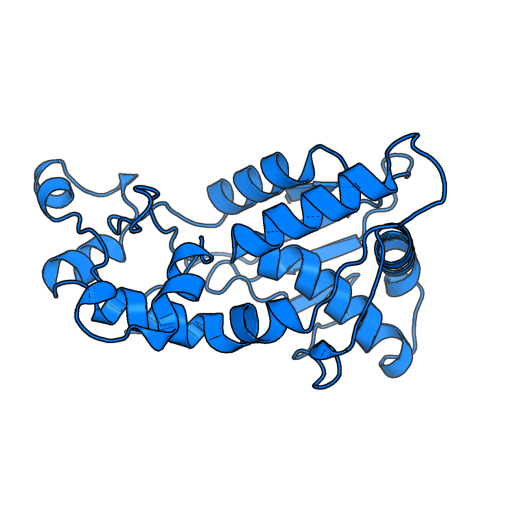.00 89.06 194 GLN A O 1
ATOM 1526 N N . GLU A 1 195 ? -11.646 3.878 28.066 1.00 87.38 195 GLU A N 1
ATOM 1527 C CA . GLU A 1 195 ? -13.016 3.355 27.943 1.00 87.38 195 GLU A CA 1
ATOM 1528 C C . GLU A 1 195 ? -13.380 3.045 26.481 1.00 87.38 195 GLU A C 1
ATOM 1530 O O . GLU A 1 195 ? -13.871 1.971 26.156 1.00 87.38 195 GLU A O 1
ATOM 1535 N N . GLN A 1 196 ? -13.036 3.932 25.542 1.00 87.88 196 GLN A N 1
ATOM 1536 C CA . GLN A 1 196 ? -13.287 3.693 24.116 1.00 87.88 196 GLN A CA 1
ATOM 1537 C C . GLN A 1 196 ? -12.487 2.511 23.555 1.00 87.88 196 GLN A C 1
ATOM 1539 O O . GLN A 1 196 ? -12.929 1.862 22.608 1.00 87.88 196 GLN A O 1
ATOM 1544 N N . ARG A 1 197 ? -11.311 2.207 24.119 1.00 85.25 197 ARG A N 1
ATOM 1545 C CA . ARG A 1 197 ? -10.499 1.060 23.689 1.00 85.25 197 ARG A CA 1
ATOM 1546 C C . ARG A 1 197 ? -11.114 -0.283 24.084 1.00 85.25 197 ARG A C 1
ATOM 1548 O O . ARG A 1 197 ? -10.818 -1.280 23.427 1.00 85.25 197 ARG A O 1
ATOM 1555 N N . GLU A 1 198 ? -11.994 -0.319 25.081 1.00 82.12 198 GLU A N 1
ATOM 1556 C CA . GLU A 1 198 ? -12.748 -1.528 25.447 1.00 82.12 198 GLU A CA 1
ATOM 1557 C C . GLU A 1 198 ? -13.732 -1.946 24.343 1.00 82.12 198 GLU A C 1
ATOM 1559 O O . GLU A 1 198 ? -14.073 -3.118 24.225 1.00 82.12 198 GLU A O 1
ATOM 1564 N N . HIS A 1 199 ? -14.110 -1.013 23.464 1.00 79.12 199 HIS A N 1
ATOM 1565 C CA . HIS A 1 199 ? -14.954 -1.256 22.291 1.00 79.12 199 HIS A CA 1
ATOM 1566 C C . HIS A 1 199 ? -14.161 -1.579 21.012 1.00 79.12 199 HIS A C 1
ATOM 1568 O O . HIS A 1 199 ? -14.705 -1.525 19.906 1.00 79.12 199 HIS A O 1
ATOM 1574 N N . THR A 1 200 ? -12.866 -1.891 21.136 1.00 85.81 200 THR A N 1
ATOM 1575 C CA . THR A 1 200 ? -12.100 -2.459 20.019 1.00 85.81 200 THR A CA 1
ATOM 1576 C C . THR A 1 200 ? -12.576 -3.880 19.733 1.00 85.81 200 THR A C 1
ATOM 1578 O O . THR A 1 200 ? -12.750 -4.679 20.647 1.00 85.81 200 THR A O 1
ATOM 1581 N N . GLU A 1 201 ? -12.805 -4.202 18.460 1.00 88.06 201 GLU A N 1
ATOM 1582 C CA . GLU A 1 201 ? -13.378 -5.489 18.058 1.00 88.06 201 GLU A CA 1
ATOM 1583 C C . GLU A 1 201 ? -12.451 -6.245 17.111 1.00 88.06 201 GLU A C 1
ATOM 1585 O O . GLU A 1 201 ? -11.842 -5.672 16.200 1.00 88.06 201 GLU A O 1
ATOM 1590 N N . ALA A 1 202 ? -12.405 -7.563 17.307 1.00 87.38 202 ALA A N 1
ATOM 1591 C CA . ALA A 1 202 ? -11.945 -8.484 16.284 1.00 87.38 202 ALA A CA 1
ATOM 1592 C C . ALA A 1 202 ? -12.957 -8.515 15.135 1.00 87.38 202 ALA A C 1
ATOM 1594 O O . ALA A 1 202 ? -14.162 -8.656 15.344 1.00 87.38 202 ALA A O 1
ATOM 1595 N N . VAL A 1 203 ? -12.462 -8.381 13.911 1.00 83.38 203 VAL A N 1
ATOM 1596 C CA . VAL A 1 203 ? -13.286 -8.364 12.709 1.00 83.38 203 VAL A CA 1
ATOM 1597 C C . VAL A 1 203 ? -13.708 -9.796 12.391 1.00 83.38 203 VAL A C 1
ATOM 1599 O O . VAL A 1 203 ? -12.995 -10.534 11.721 1.00 83.38 203 VAL A O 1
ATOM 1602 N N . ALA A 1 204 ? -14.894 -10.187 12.853 1.00 70.69 204 ALA A N 1
ATOM 1603 C CA . ALA A 1 204 ? -15.421 -11.542 12.714 1.00 70.69 204 ALA A CA 1
ATOM 1604 C C . ALA A 1 204 ? -15.943 -11.845 11.291 1.00 70.69 204 ALA A C 1
ATOM 1606 O O . ALA A 1 204 ? -17.126 -12.118 11.079 1.00 70.69 204 ALA A O 1
ATOM 1607 N N . LEU A 1 205 ? -15.059 -11.862 10.286 1.00 63.31 205 LEU A N 1
ATOM 1608 C CA . LEU A 1 205 ? -15.425 -12.230 8.903 1.00 63.31 205 LEU A CA 1
ATOM 1609 C C . LEU A 1 205 ? -15.882 -13.689 8.765 1.00 63.31 205 LEU A C 1
ATOM 1611 O O . LEU A 1 205 ? -16.530 -14.052 7.782 1.00 63.31 205 LEU A O 1
ATOM 1615 N N . LEU A 1 206 ? -15.605 -14.501 9.785 1.00 51.59 206 LEU A N 1
ATOM 1616 C CA . LEU A 1 206 ? -16.067 -15.877 9.939 1.00 51.59 206 LEU A CA 1
ATOM 1617 C C . LEU A 1 206 ? -17.594 -16.034 9.907 1.00 51.59 206 LEU A C 1
ATOM 1619 O O . LEU A 1 206 ? -18.063 -17.130 9.622 1.00 51.59 206 LEU A O 1
ATOM 1623 N N . HIS A 1 207 ? -18.369 -15.000 10.250 1.00 52.25 207 HIS A N 1
ATOM 1624 C CA . HIS A 1 207 ? -19.810 -15.153 10.504 1.00 52.25 207 HIS A CA 1
ATOM 1625 C C . HIS A 1 207 ? -20.716 -14.669 9.359 1.00 52.25 207 HIS A C 1
ATOM 1627 O O . HIS A 1 207 ? -21.923 -14.880 9.437 1.00 52.25 207 HIS A O 1
ATOM 1633 N N . GLY A 1 208 ? -20.180 -14.055 8.292 1.00 54.12 208 GLY A N 1
ATOM 1634 C CA . GLY A 1 208 ? -21.042 -13.418 7.281 1.00 54.12 208 GLY A CA 1
ATOM 1635 C C . GLY A 1 208 ? -20.559 -13.389 5.829 1.00 54.12 208 GLY A C 1
ATOM 1636 O O . GLY A 1 208 ? -21.394 -13.504 4.937 1.00 54.12 208 GLY A O 1
ATOM 1637 N N . ASP A 1 209 ? -19.258 -13.253 5.547 1.00 63.03 209 ASP A N 1
ATOM 1638 C CA . ASP A 1 209 ? -18.775 -13.102 4.161 1.00 63.03 209 ASP A CA 1
ATOM 1639 C C . ASP A 1 209 ? -17.406 -13.779 3.977 1.00 63.03 209 ASP A C 1
ATOM 1641 O O . ASP A 1 209 ? -16.364 -13.133 3.835 1.00 63.03 209 ASP A O 1
ATOM 1645 N N . MET A 1 210 ? -17.408 -15.122 3.999 1.00 68.44 210 MET A N 1
ATOM 1646 C CA . MET A 1 210 ? -16.191 -15.947 3.880 1.00 68.44 210 MET A CA 1
ATOM 1647 C C . MET A 1 210 ? -15.384 -15.659 2.608 1.00 68.44 210 MET A C 1
ATOM 1649 O O . MET A 1 210 ? -14.184 -15.925 2.571 1.00 68.44 210 MET A O 1
ATOM 1653 N N . ARG A 1 211 ? -16.020 -15.078 1.583 1.00 78.19 211 ARG A N 1
ATOM 1654 C CA . ARG A 1 211 ? -15.385 -14.694 0.318 1.00 78.19 211 ARG A CA 1
ATOM 16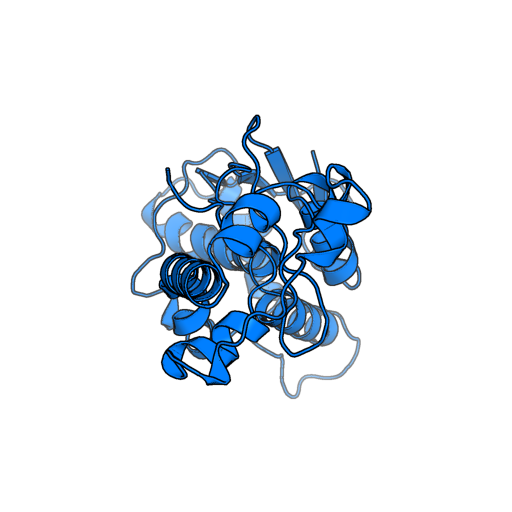55 C C . ARG A 1 211 ? -14.179 -13.776 0.519 1.00 78.19 211 ARG A C 1
ATOM 1657 O O . ARG A 1 211 ? -13.244 -13.833 -0.274 1.00 78.19 211 ARG A O 1
ATOM 1664 N N . TRP A 1 212 ? -14.201 -12.927 1.545 1.00 83.25 212 TRP A N 1
ATOM 1665 C CA . TRP A 1 212 ? -13.166 -11.912 1.757 1.00 83.25 212 TRP A CA 1
ATOM 1666 C C . TRP A 1 212 ? -12.151 -12.273 2.830 1.00 83.25 212 TRP A C 1
ATOM 1668 O O . TRP A 1 212 ? -11.261 -11.469 3.085 1.00 83.25 212 TRP A O 1
ATOM 1678 N N . ARG A 1 213 ? -12.246 -13.458 3.441 1.00 82.00 213 ARG A N 1
ATOM 1679 C CA . ARG A 1 213 ? -11.423 -13.820 4.600 1.00 82.00 213 ARG A CA 1
ATOM 1680 C C . ARG A 1 213 ? -9.925 -13.711 4.314 1.00 82.00 213 ARG A C 1
ATOM 1682 O O . ARG A 1 213 ? -9.233 -12.943 4.975 1.00 82.00 213 ARG A O 1
ATOM 1689 N N . ASP A 1 214 ? -9.441 -14.396 3.283 1.00 83.06 214 ASP A N 1
ATOM 1690 C CA . ASP A 1 214 ? -8.014 -14.382 2.929 1.00 83.06 214 ASP A CA 1
ATOM 1691 C C . ASP A 1 214 ? -7.536 -12.985 2.516 1.00 83.06 214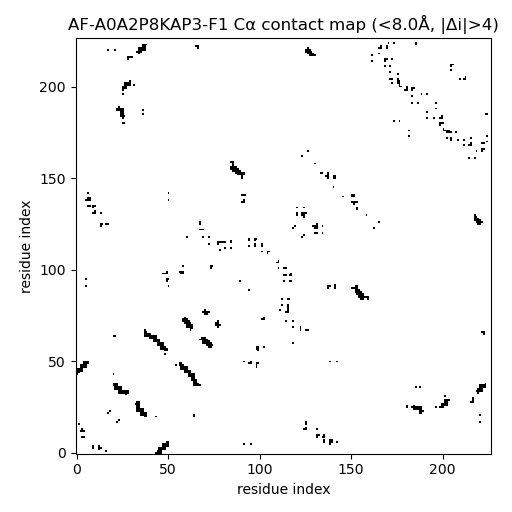 ASP A C 1
ATOM 1693 O O . ASP A 1 214 ? -6.409 -12.582 2.805 1.00 83.06 214 ASP A O 1
ATOM 1697 N N . ALA A 1 215 ? -8.405 -12.221 1.854 1.00 85.62 215 ALA A N 1
ATOM 1698 C CA . ALA A 1 215 ? -8.093 -10.869 1.419 1.00 85.62 215 ALA A CA 1
ATOM 1699 C C . ALA A 1 215 ? -8.032 -9.883 2.596 1.00 85.62 215 ALA A C 1
ATOM 1701 O O . ALA A 1 215 ? -7.197 -8.979 2.601 1.00 85.62 215 ALA A O 1
ATOM 1702 N N . ALA A 1 216 ? -8.872 -10.079 3.610 1.00 87.38 216 ALA A N 1
ATOM 1703 C CA . ALA A 1 216 ? -8.879 -9.286 4.828 1.00 87.38 216 ALA A CA 1
ATOM 1704 C C . ALA A 1 216 ? -7.680 -9.592 5.736 1.00 87.38 216 ALA A C 1
ATOM 1706 O O . ALA A 1 216 ? -7.119 -8.680 6.333 1.00 87.38 216 ALA A O 1
ATOM 1707 N N . LEU A 1 217 ? -7.215 -10.844 5.768 1.00 88.88 217 LEU A N 1
ATOM 1708 C CA . LEU A 1 217 ? -5.940 -11.187 6.408 1.00 88.88 217 LEU A CA 1
ATOM 1709 C C . LEU A 1 217 ? -4.743 -10.611 5.650 1.00 88.88 217 LEU A C 1
ATOM 1711 O O . LEU A 1 217 ? -3.721 -10.291 6.245 1.00 88.88 217 LEU A O 1
ATOM 1715 N N . ALA A 1 218 ? -4.852 -10.457 4.332 1.00 90.81 218 ALA A N 1
ATOM 1716 C CA . ALA A 1 218 ? -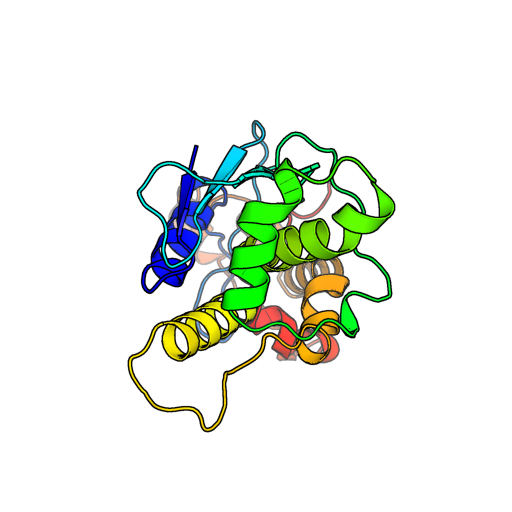3.785 -9.874 3.532 1.00 90.81 218 ALA A CA 1
ATOM 1717 C C . ALA A 1 218 ? -3.719 -8.341 3.633 1.00 90.81 218 ALA A C 1
ATOM 1719 O O . ALA A 1 218 ? -2.638 -7.779 3.448 1.00 90.81 218 ALA A O 1
ATOM 1720 N N . VAL A 1 219 ? -4.843 -7.652 3.865 1.00 93.38 219 VAL A N 1
ATOM 1721 C CA . VAL A 1 219 ? -4.904 -6.182 3.849 1.00 93.38 219 VAL A CA 1
ATOM 1722 C C . VAL A 1 219 ? -4.416 -5.585 5.171 1.00 93.38 219 VAL A C 1
ATOM 1724 O O . VAL A 1 219 ? -4.779 -6.018 6.264 1.00 93.38 219 VAL A O 1
ATOM 1727 N N . ARG A 1 220 ? -3.578 -4.555 5.070 1.00 95.31 220 ARG A N 1
ATOM 1728 C CA . ARG A 1 220 ? -3.050 -3.787 6.200 1.00 95.31 220 ARG A CA 1
ATOM 1729 C C . ARG A 1 220 ? -3.726 -2.433 6.330 1.00 95.31 220 ARG A C 1
ATOM 1731 O O . ARG A 1 220 ? -4.107 -2.074 7.436 1.00 95.31 220 ARG A O 1
ATOM 1738 N N . ALA A 1 221 ? -3.870 -1.695 5.231 1.00 96.06 221 ALA A N 1
ATOM 1739 C CA . ALA A 1 221 ? -4.465 -0.361 5.223 1.00 96.06 221 ALA A CA 1
ATOM 1740 C C . ALA A 1 221 ? -5.805 -0.370 4.484 1.00 96.06 221 ALA A C 1
ATOM 1742 O O . ALA A 1 221 ? -5.881 -0.875 3.368 1.00 96.06 221 ALA A O 1
ATOM 1743 N N . ILE A 1 222 ? -6.852 0.202 5.077 1.00 94.69 222 ILE A N 1
ATOM 1744 C CA . ILE A 1 222 ? -8.194 0.308 4.489 1.00 94.69 222 ILE A CA 1
ATOM 1745 C C . ILE A 1 222 ? -8.650 1.767 4.437 1.00 94.69 222 ILE A C 1
ATOM 1747 O O . ILE A 1 222 ? -8.190 2.608 5.214 1.00 94.69 222 ILE A O 1
ATOM 1751 N N . LYS A 1 223 ? -9.561 2.081 3.512 1.00 92.31 223 LYS A N 1
ATOM 1752 C CA . LYS A 1 223 ? -10.212 3.395 3.493 1.00 92.31 223 LYS A CA 1
ATOM 1753 C C . LYS A 1 223 ? -11.127 3.539 4.713 1.00 92.31 223 LYS A C 1
ATOM 1755 O O . LYS A 1 223 ? -11.749 2.542 5.105 1.00 92.31 223 LYS A O 1
ATOM 1760 N N . PRO A 1 224 ? -11.254 4.746 5.287 1.00 86.06 224 PRO A N 1
ATOM 1761 C CA . PRO A 1 224 ? -12.330 5.017 6.229 1.00 86.06 224 PRO A CA 1
ATOM 1762 C C . PRO A 1 224 ? -13.688 4.758 5.553 1.00 86.06 224 PRO A C 1
ATOM 1764 O O . PRO A 1 224 ? -13.785 4.837 4.321 1.00 86.06 224 PRO A O 1
ATOM 1767 N N . PRO A 1 225 ? -14.738 4.429 6.321 1.00 81.75 225 PRO A N 1
ATOM 1768 C CA . PRO A 1 225 ? -16.071 4.314 5.756 1.00 81.75 225 PRO A CA 1
ATOM 1769 C C . PRO A 1 225 ? -16.449 5.671 5.153 1.00 81.75 225 PRO A C 1
ATOM 1771 O O . PRO A 1 225 ? -16.324 6.705 5.808 1.00 81.75 225 PRO A O 1
ATOM 1774 N N . SER A 1 226 ? -16.859 5.679 3.886 1.00 67.56 226 SER A N 1
ATOM 1775 C CA . SER A 1 226 ? -17.430 6.871 3.261 1.00 67.56 226 SER A CA 1
ATOM 1776 C C . SER A 1 226 ? -18.697 7.257 4.027 1.00 67.56 226 SER A C 1
ATOM 1778 O O . SER A 1 226 ? -19.572 6.405 4.201 1.00 67.56 226 SER A O 1
ATOM 1780 N N . ALA A 1 227 ? -18.731 8.495 4.527 1.00 42.12 227 ALA A N 1
ATOM 1781 C CA . ALA A 1 227 ? -19.902 9.093 5.165 1.00 42.12 227 ALA A CA 1
ATOM 1782 C C . ALA A 1 227 ? -21.078 9.209 4.186 1.00 42.12 227 ALA A C 1
ATOM 1784 O O . ALA A 1 227 ? -20.814 9.404 2.975 1.00 42.12 227 ALA A O 1
#

Sequence (227 aa):
MHKLHLDERWLEEIAAIRDSVTEESGLIRDDGARYRICRLGPAFTVELFPSFSRADEGIELVFDPQDLYCHRVGGHASGRYPSTLDKVTRNVHGIDAAIRGVPRMNDVRERFEPQMLLVFCVAESLRFDRIAVVMDQIIRAGTGRGGQHHRPTLETGPLFELFKNWGSVGAAVWRAVSAGARALGALPLARLTQEQREHTEAVALLHGDMRWRDAALAVRAIKPPSA

Foldseek 3Di:
DAEAELALCLLVSLVVVLVVLWFFFLEAEPVRGTATEFDQDDKDWYFYHAHDDDPPQTWIWIAGSQQRQTQDILNDGADDDDPCLQVDKAASVLLNCLRNPLNVDPDCVVNHNSRNVNRCQRSVSNWWVVSSVLSSVRSCQQPDPDDDDDRDIDNCNVVVVLPVCQQVLLVLQLVQADPLSLVRRLDHPVPDDPVSSVRRDHRPCVPPPPVNRVSNNGTRYHRRPDD

Solvent-accessible surface area (backbone atoms only — not comparable to full-atom values): 12317 Å² total; per-residue (Å²): 123,44,72,40,50,52,41,95,55,34,59,59,39,44,48,52,49,40,62,75,50,32,34,54,25,34,38,24,40,92,87,69,49,59,34,26,31,33,32,87,65,74,66,45,43,39,35,40,29,44,65,83,63,71,99,80,69,57,28,47,34,34,27,37,27,50,69,50,49,57,51,28,47,49,90,36,79,48,76,80,79,60,92,62,48,46,73,42,70,39,35,46,67,55,51,36,48,29,50,68,39,45,70,72,46,81,52,65,77,76,27,45,61,48,48,43,50,52,46,46,61,50,42,41,27,53,29,17,53,57,48,32,51,52,50,41,53,23,28,50,55,60,72,46,94,72,75,98,80,74,77,48,55,49,57,34,40,87,47,38,70,50,64,77,35,46,68,60,38,34,53,48,51,54,65,42,39,55,74,65,30,40,65,52,30,68,37,45,43,90,75,48,52,76,74,59,54,72,49,43,40,65,45,48,38,88,79,80,49,67,92,41,43,72,51,49,74,26,43,36,45,31,57,54,82,81,128

Nearest PDB structures (foldseek):
  1ce7-assembly1_A  TM=7.341E-01  e=1.140E-05  Viscum album
  2mll-assembly1_A  TM=7.341E-01  e=1.076E-05  Viscum album
  1yf8-assembly1_A  TM=6.517E-01  e=4.244E-06  Viscum album
  1dm0-assembly3_L  TM=6.843E-01  e=6.157E-05  Shigella dysenteriae
  2b7u-assembly1_A  TM=6.000E-01  e=4.098E-05  Squilla maritima

pLDDT: mean 87.54, std 10.8, range [42.12, 98.44]

=== Feature glossary ===
Key to the feature types in this record:

— What the protein is —

Primary structure: the covalent order of the twenty standard amino acids along the backbone. Two proteins with the same sequence will (almost always) fold to the same structure; two with 30% iden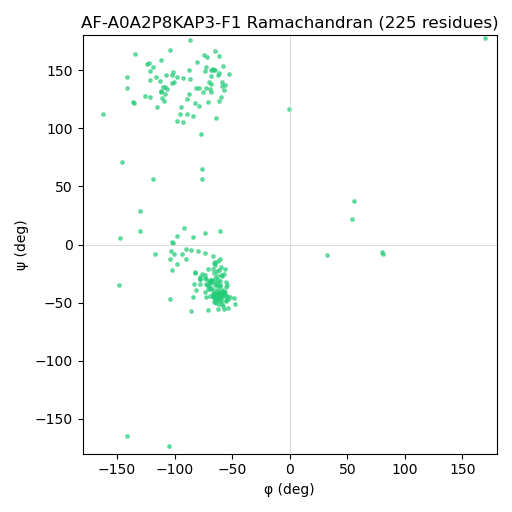tity often share a fold but not the details.

Database cross-references. InterPro integrates a dozen domain/family signature databases into unified entries with residue-range hits. GO terms attach function/process/location labels with evidence codes. CATH codes position the fold in a four-level structural taxonomy. Organism is the NCBI-taxonomy species name.

— Where its atoms are —

The mmCIF block holds the 3D Cartesian coordinates of each backbone atom (N, Cα, C, O) in ångströms. mmCIF is the PDB's canonical archive format — a tagged-loop text representation of the atomic model.

Six rendered views show the 3D structure from the faces of a cube — i.e. along ±x, ±y, ±z. Rendering representation is drawn randomly per protein from cartoon (secondary-structure ribbons), sticks (backbone bonds), or molecular surface; coloring is either N→C rainbow (blue at the N-terminus through red at the C-terminus) or one color per chain.

— Local backbone conformation —

DSSP 8-state secondary structure assigns each residue one of H (α-helix), G (3₁₀-helix), I (π-helix), E (extended β-strand), B (isolated β-bridge), T (hydrogen-bonded turn), S (bend), or '-' (coil). The assignment is computed from backbone hydrogen-bond geometry via the Kabsch–Sander algorithm.

P-SEA three-state annotation labels each residue as helix, strand, or coil based purely on the geometry of the Cα trace. It serves as a fallback when the full backbone (and thus DSSP) is unavailable.

The φ/ψ torsion pair specifies the backbone conformation at each residue. φ rotates about the N–Cα bond, ψ about the Cα–C bond. Steric clashes forbid most of the (φ, ψ) plane — the allowed regions (α-helix basin, β-sheet basin, left-handed helix) are the Ramachandran-allowed regions.

— Global shape and packing —

The geometric summary reports three shape descriptors. Rg (radius of gyration) measures how spread out the Cα atoms are about their centre of mass; compact globular proteins have small Rg, elongated or unfolded ones large. Cα contacts (<8 Å, |i−j|>4) count long-range residue pairs in spatial proximity — high for tightly packed folds, near zero for rods or random coil. The bounding-box extents give the protein's footprint along x, y, z in Å.

Accessible surface area quantifies burial. A residue with SASA near zero is packed into the hydrophobic core; one with SASA >100 Å² sits on the surface. Computed here via the Shrake–Rupley numerical algorithm with a 1.4 Å probe.

Plot images: a contact map (which residues are close in 3D, as an N×N binary image), a Ramachandran scatter (backbone torsion angles, revealing secondary-structure composition at a glance), and — for AlphaFold structures — a PAE heatmap (pairwise prediction confidence).

— Structural neighborhood —

The Foldseek 3Di string encodes local tertiary geometry as a 20-letter alphabet — one character per residue — derived from the relative positions of nearby Cα atoms. Unlike the amino-acid sequence, 3Di is a direct function of the 3D structure, so two proteins with the same fold have similar 3Di strings even at low sequence identity.

Nearest PDB neighbors are the top structural matches found by Foldseek when searching this structure against the entire Protein Data Bank. Each hit reports a TM-score (0 to 1; >0.5 almost always implies the same fold) and an E-value. These are *structural* homologs — they may share no detectable sequence similarity.

— Confidence and disorder —

For AlphaFold models, the B-factor field carries pLDDT — the model's own estimate of local accuracy on a 0–100 scale. Regions with pLDDT<50 should be treated as essentially unmodeled; they often correspond to intrinsically disordered segments.

B-factor (Debye–Waller factor) reflects atomic displacement in the crystal lattice. It is an experimental observable (units Å²), not a prediction; low values mean the atom is pinned down, high values mean it moves or is heterogeneous across the crystal.

Predicted aligned error is AlphaFold's pairwise confidence. Unlike pLDDT (per-residue), PAE is per-residue-pair and captures whether two parts of the structure are correctly placed relative to each other. Units are ångströms of expected positional error.